Protein AF-A0A969FZ59-F1 (afdb_monomer_lite)

pLDDT: mean 88.93, std 8.87, range [46.53, 98.31]

Radius of gyration: 18.34 Å; chains: 1; bounding box: 42×51×40 Å

Foldseek 3Di:
DWDDWDADPVQQKIWTWDFDDDPFTKIWIWIWHDPPPDTATLAIDIDGPDVCRCVVVVVLAADQLQADDLADGRQDGFFQFQLRSVVVDDPQKDWDWDDPDDPFATKIFIDDPHGTAKIFGFDNVCVVRDRGTTGFKIKGQDQSHAHRRSAFHRHAQVRVCVPQNQKKWKAFQVGLRFIWIDGPHDSHNPDDFKDKIWGKVQPDSPRDQADWDPDPHRMTMDSHGDRSIGTRMMMIGGDD

Structure (mmCIF, N/CA/C/O backbone):
data_AF-A0A969FZ59-F1
#
_entry.id   AF-A0A969FZ59-F1
#
loop_
_atom_site.group_PDB
_atom_site.id
_atom_site.type_symbol
_atom_site.label_atom_id
_atom_site.label_alt_id
_atom_site.label_comp_id
_atom_site.label_asym_id
_atom_site.label_entity_id
_atom_site.label_seq_id
_atom_site.pdbx_PDB_ins_code
_atom_site.Cartn_x
_atom_site.Cartn_y
_atom_site.Cartn_z
_atom_site.occupancy
_atom_site.B_iso_or_equiv
_atom_site.auth_seq_id
_atom_site.auth_comp_id
_atom_site.auth_asym_id
_atom_site.auth_atom_id
_atom_site.pdbx_PDB_model_num
ATOM 1 N N . MET A 1 1 ? 4.761 -28.503 1.553 1.00 46.53 1 MET A N 1
ATOM 2 C CA . MET A 1 1 ? 6.119 -28.144 1.997 1.00 46.53 1 MET A CA 1
ATOM 3 C C . MET A 1 1 ? 6.194 -26.637 1.923 1.00 46.53 1 MET A C 1
ATOM 5 O O . MET A 1 1 ? 5.968 -26.120 0.839 1.00 46.53 1 MET A O 1
ATOM 9 N N . ALA A 1 2 ? 6.396 -25.959 3.052 1.00 56.00 2 ALA A N 1
ATOM 10 C CA . ALA A 1 2 ? 6.943 -24.608 3.020 1.00 56.00 2 ALA A CA 1
ATOM 11 C C . ALA A 1 2 ? 8.425 -24.753 2.648 1.00 56.00 2 ALA A C 1
ATOM 13 O O . ALA A 1 2 ? 9.084 -25.662 3.165 1.00 56.00 2 ALA A O 1
ATOM 14 N N . GLY A 1 3 ? 8.914 -23.957 1.701 1.00 62.62 3 GLY A N 1
ATOM 15 C CA . GLY A 1 3 ? 10.348 -23.884 1.438 1.00 62.62 3 GLY A CA 1
ATOM 16 C C . GLY A 1 3 ? 11.068 -23.348 2.675 1.00 62.62 3 GLY A C 1
ATOM 17 O O . GLY A 1 3 ? 10.479 -22.616 3.467 1.00 62.62 3 GLY A O 1
ATOM 18 N N . TYR A 1 4 ? 12.331 -23.723 2.873 1.00 76.06 4 TYR A N 1
ATOM 19 C CA . TYR A 1 4 ? 13.155 -22.983 3.826 1.00 76.06 4 TYR A CA 1
ATOM 20 C C . TYR A 1 4 ? 13.428 -21.592 3.247 1.00 76.06 4 TYR A C 1
ATOM 22 O O . TYR A 1 4 ? 13.729 -21.511 2.052 1.00 76.06 4 TYR A O 1
ATOM 30 N N . PRO A 1 5 ? 13.363 -20.522 4.057 1.00 86.00 5 PRO A N 1
ATOM 31 C CA . PRO A 1 5 ? 13.735 -19.200 3.588 1.00 86.00 5 PRO A CA 1
ATOM 32 C C . PRO A 1 5 ? 15.167 -19.196 3.043 1.00 86.00 5 PRO A C 1
ATOM 34 O O . PRO A 1 5 ? 16.071 -19.779 3.649 1.00 86.00 5 PRO A O 1
ATOM 37 N N . THR A 1 6 ? 15.383 -18.534 1.911 1.00 90.81 6 THR A N 1
ATOM 38 C CA . THR A 1 6 ? 16.705 -18.361 1.296 1.00 90.81 6 THR A CA 1
ATOM 39 C C . THR A 1 6 ? 17.142 -16.909 1.416 1.00 90.81 6 THR A C 1
ATOM 41 O O . THR A 1 6 ? 16.377 -16.022 1.051 1.00 90.81 6 THR A O 1
ATOM 44 N N . PHE A 1 7 ? 18.366 -16.665 1.888 1.00 90.88 7 PHE A N 1
ATOM 45 C CA . PHE A 1 7 ? 18.942 -15.325 2.013 1.00 90.88 7 PHE A CA 1
ATOM 46 C C . PHE A 1 7 ? 19.996 -15.077 0.932 1.00 90.88 7 PHE A C 1
ATOM 48 O O . PHE A 1 7 ? 20.939 -15.860 0.801 1.00 90.88 7 PHE A O 1
ATOM 55 N N . ASP A 1 8 ? 19.849 -13.982 0.192 1.00 89.25 8 ASP A N 1
ATOM 56 C CA . ASP A 1 8 ? 20.868 -13.445 -0.703 1.00 89.25 8 ASP A CA 1
ATOM 57 C C . ASP A 1 8 ? 21.633 -12.313 0.009 1.00 89.25 8 ASP A C 1
ATOM 59 O O . ASP A 1 8 ? 21.070 -11.239 0.231 1.00 89.25 8 ASP A O 1
ATOM 63 N N . PRO A 1 9 ? 22.917 -12.515 0.360 1.00 86.19 9 PRO A N 1
ATOM 64 C CA . PRO A 1 9 ? 23.706 -11.513 1.067 1.00 86.19 9 PRO A CA 1
ATOM 65 C C . PRO A 1 9 ? 24.131 -10.330 0.187 1.00 86.19 9 PRO A C 1
ATOM 67 O O . PRO A 1 9 ? 24.607 -9.336 0.726 1.00 86.19 9 PRO A O 1
ATOM 70 N N . VAL A 1 10 ? 24.019 -10.425 -1.144 1.00 84.38 10 VAL A N 1
ATOM 71 C CA . VAL A 1 10 ? 24.385 -9.329 -2.059 1.00 84.38 10 VAL A CA 1
ATOM 72 C C . VAL A 1 10 ? 23.295 -8.265 -2.074 1.00 84.38 10 VAL A C 1
ATOM 74 O O . VAL A 1 10 ? 23.591 -7.075 -2.076 1.00 84.38 10 VAL A O 1
ATOM 77 N N . THR A 1 11 ? 22.040 -8.704 -2.073 1.00 82.44 11 THR A N 1
ATOM 78 C CA . THR A 1 11 ? 20.852 -7.841 -2.111 1.00 82.44 11 THR A CA 1
ATOM 79 C C . THR A 1 11 ? 20.184 -7.695 -0.743 1.00 82.44 11 THR A C 1
ATOM 81 O O . THR A 1 11 ? 19.142 -7.057 -0.634 1.00 82.44 11 THR A O 1
ATOM 84 N N . SER A 1 12 ? 20.738 -8.332 0.295 1.00 87.19 12 SER A N 1
ATOM 85 C CA . SER A 1 12 ? 20.134 -8.469 1.628 1.00 87.19 12 SER A CA 1
ATOM 86 C C . SER A 1 12 ? 18.671 -8.933 1.589 1.00 87.19 12 SER A C 1
ATOM 88 O O . SER A 1 12 ? 17.857 -8.523 2.415 1.00 87.19 12 SER A O 1
ATOM 90 N N . THR A 1 13 ? 18.322 -9.793 0.629 1.00 87.88 13 THR A N 1
ATOM 91 C CA . THR A 1 13 ? 16.939 -10.223 0.393 1.00 87.88 13 THR A CA 1
ATOM 92 C C . THR A 1 13 ? 16.698 -11.636 0.914 1.00 87.88 13 THR A C 1
ATOM 94 O O . THR A 1 13 ? 17.450 -12.564 0.622 1.00 87.88 13 THR A O 1
ATOM 97 N N . ILE A 1 14 ? 15.614 -11.826 1.662 1.00 89.88 14 ILE A N 1
ATOM 98 C CA . ILE A 1 14 ? 15.105 -13.114 2.131 1.00 89.88 14 ILE A CA 1
ATOM 99 C C . ILE A 1 14 ? 13.892 -13.487 1.288 1.00 89.88 14 ILE A C 1
ATOM 101 O O . ILE A 1 14 ? 12.904 -12.762 1.263 1.00 89.88 14 ILE A O 1
ATOM 105 N N . SER A 1 15 ? 13.947 -14.637 0.626 1.00 90.75 15 SER A N 1
ATOM 106 C CA . SER A 1 15 ? 12.816 -15.204 -0.112 1.00 90.75 15 SER A CA 1
ATOM 107 C C . SER A 1 15 ? 12.218 -16.375 0.653 1.00 90.75 15 SER A C 1
ATOM 109 O O . SER A 1 15 ? 12.954 -17.191 1.207 1.00 90.75 15 SER A O 1
ATOM 111 N N . ASN A 1 16 ? 10.894 -16.480 0.675 1.00 89.62 16 ASN A N 1
ATOM 112 C CA . ASN A 1 16 ? 10.178 -17.588 1.296 1.00 89.62 16 ASN A CA 1
ATOM 113 C C . ASN A 1 16 ? 8.951 -17.960 0.465 1.00 89.62 16 ASN A C 1
ATOM 115 O O . ASN A 1 16 ? 8.242 -17.069 0.004 1.00 89.62 16 ASN A O 1
ATOM 119 N N . SER A 1 17 ? 8.671 -19.258 0.343 1.00 87.19 17 SER A N 1
ATOM 120 C CA . SER A 1 17 ? 7.476 -19.753 -0.344 1.00 87.19 17 SER A CA 1
ATOM 121 C C . SER A 1 17 ? 6.676 -20.683 0.559 1.00 87.19 17 SER A C 1
ATOM 123 O O . SER A 1 17 ? 7.175 -21.709 1.039 1.00 87.19 17 SER A O 1
ATOM 125 N N . TYR A 1 18 ? 5.410 -20.345 0.768 1.00 84.06 18 TYR A N 1
ATOM 126 C CA . TYR A 1 18 ? 4.470 -21.112 1.572 1.00 84.06 18 TYR A CA 1
ATOM 127 C C . TYR A 1 18 ? 3.402 -21.748 0.685 1.00 84.06 18 TYR A C 1
ATOM 129 O O . TYR A 1 18 ? 2.868 -21.106 -0.207 1.00 84.06 18 TYR A O 1
ATOM 137 N N . LYS A 1 19 ? 3.066 -23.021 0.926 1.00 83.62 19 LYS A N 1
ATOM 138 C CA . LYS A 1 19 ? 1.977 -23.701 0.210 1.00 83.62 19 LYS A CA 1
ATOM 139 C C . LYS A 1 19 ? 0.690 -23.615 1.026 1.00 83.62 19 LYS A C 1
ATOM 141 O O . LYS A 1 19 ? 0.663 -24.124 2.147 1.00 83.62 19 LYS A O 1
ATOM 146 N N . PHE A 1 20 ? -0.389 -23.113 0.431 1.00 79.88 20 PHE A N 1
ATOM 147 C CA . PHE A 1 20 ? -1.716 -23.179 1.043 1.00 79.88 20 PHE A CA 1
ATOM 148 C C . PHE A 1 20 ? -2.209 -24.631 1.176 1.00 79.88 20 PHE A C 1
ATOM 150 O O . PHE A 1 20 ? -1.912 -25.506 0.354 1.00 79.88 20 PHE A O 1
ATOM 157 N N . ILE A 1 21 ? -2.954 -24.905 2.248 1.00 69.12 21 ILE A N 1
ATOM 158 C CA . ILE A 1 21 ? -3.503 -26.234 2.537 1.00 69.12 21 ILE A CA 1
ATOM 159 C C . ILE A 1 21 ? -4.791 -26.423 1.721 1.00 69.12 21 ILE A C 1
ATOM 161 O O . ILE A 1 21 ? -5.741 -25.670 1.898 1.00 69.12 21 ILE A O 1
ATOM 165 N N . GLY A 1 22 ? -4.840 -27.436 0.849 1.00 65.31 22 GLY A N 1
ATOM 166 C CA . GLY A 1 22 ? -6.018 -27.755 0.035 1.00 65.31 22 GLY A CA 1
ATOM 167 C C . GLY A 1 22 ? -5.732 -28.731 -1.114 1.00 65.31 22 GLY A C 1
ATOM 168 O O . GLY A 1 22 ? -4.607 -29.218 -1.254 1.00 65.31 22 GLY A O 1
ATOM 169 N N . ALA A 1 23 ? -6.768 -29.045 -1.907 1.00 59.75 23 ALA A N 1
ATOM 170 C CA . ALA A 1 23 ? -6.672 -29.930 -3.078 1.00 59.75 23 ALA A CA 1
ATOM 171 C C . ALA A 1 23 ? -5.894 -29.285 -4.240 1.00 59.75 23 ALA A C 1
ATOM 173 O O . ALA A 1 23 ? -5.200 -29.985 -4.976 1.00 59.75 23 ALA A O 1
ATOM 174 N N . GLY A 1 24 ? -5.956 -27.954 -4.348 1.00 59.78 24 GLY A N 1
ATOM 175 C CA . GLY A 1 24 ? -5.105 -27.171 -5.234 1.00 59.78 24 GLY A CA 1
ATOM 176 C C . GLY A 1 24 ? -3.673 -27.043 -4.707 1.00 59.78 24 GLY A C 1
ATOM 177 O O . GLY A 1 24 ? -3.380 -27.187 -3.515 1.00 59.78 24 GLY A O 1
ATOM 178 N N . THR A 1 25 ? -2.743 -26.746 -5.605 1.00 80.00 25 THR A N 1
ATOM 179 C CA . THR A 1 25 ? -1.406 -26.269 -5.243 1.00 80.00 25 THR A CA 1
ATOM 180 C C . THR A 1 25 ? -1.365 -24.778 -5.521 1.00 80.00 25 THR A C 1
ATOM 182 O O . THR A 1 25 ? -1.139 -24.387 -6.656 1.00 80.00 25 THR A O 1
ATOM 185 N N . CYS A 1 26 ? -1.611 -23.960 -4.504 1.00 84.56 26 CYS A N 1
ATOM 186 C CA . CYS A 1 26 ? -1.284 -22.541 -4.543 1.00 84.56 26 CYS A CA 1
ATOM 187 C C . CYS A 1 26 ? -0.107 -22.284 -3.610 1.00 84.56 26 CYS A C 1
ATOM 189 O O . CYS A 1 26 ? -0.055 -22.851 -2.508 1.00 84.56 26 CYS A O 1
ATOM 191 N N . PHE A 1 27 ? 0.815 -21.442 -4.052 1.00 87.19 27 PHE A N 1
ATOM 192 C CA . PHE A 1 27 ? 1.938 -20.982 -3.259 1.00 87.19 27 PHE A CA 1
ATOM 193 C C . PHE A 1 27 ? 1.868 -19.467 -3.101 1.00 87.19 27 PHE A C 1
ATOM 195 O O . PHE A 1 27 ? 1.519 -18.763 -4.040 1.00 87.19 27 PHE A O 1
ATOM 202 N N . GLU A 1 28 ? 2.206 -18.971 -1.920 1.00 87.56 28 GLU A N 1
ATOM 203 C CA . GLU A 1 28 ? 2.573 -17.574 -1.730 1.00 87.56 28 GLU A CA 1
ATOM 204 C C . GLU A 1 28 ? 4.095 -17.493 -1.687 1.00 87.56 28 GLU A C 1
ATOM 206 O O . GLU A 1 28 ? 4.718 -18.093 -0.808 1.00 87.56 28 GLU A O 1
ATOM 211 N N . SER A 1 29 ? 4.683 -16.763 -2.629 1.00 88.62 29 SER A N 1
ATOM 212 C CA . SER A 1 29 ? 6.108 -16.441 -2.652 1.00 88.62 29 SER A CA 1
ATOM 213 C C . SER A 1 29 ? 6.287 -14.998 -2.210 1.00 88.62 29 SER A C 1
ATOM 215 O O . SER A 1 29 ? 5.736 -14.084 -2.821 1.00 88.62 29 SER A O 1
ATOM 217 N N . THR A 1 30 ? 7.081 -14.797 -1.163 1.00 90.00 30 THR A N 1
ATOM 218 C CA . THR A 1 30 ? 7.397 -13.483 -0.598 1.00 90.00 30 THR A CA 1
ATOM 219 C C . THR A 1 30 ? 8.889 -13.204 -0.679 1.00 90.00 30 THR A C 1
ATOM 221 O O . THR A 1 30 ? 9.711 -14.109 -0.513 1.00 90.00 30 THR A O 1
ATOM 224 N N . GLN A 1 31 ? 9.240 -11.941 -0.886 1.00 90.12 31 GLN A N 1
ATOM 225 C CA . GLN A 1 31 ? 10.595 -11.422 -0.752 1.00 90.12 31 GLN A CA 1
ATOM 226 C C . GLN A 1 31 ? 10.593 -10.309 0.284 1.00 90.12 31 GLN A C 1
ATOM 228 O O . GLN A 1 31 ? 9.705 -9.460 0.275 1.00 90.12 31 GLN A O 1
ATOM 233 N N . HIS A 1 32 ? 11.589 -10.308 1.160 1.00 89.06 32 HIS A N 1
ATOM 234 C CA . HIS A 1 32 ? 11.776 -9.300 2.191 1.00 89.06 32 HIS A CA 1
ATOM 235 C C . HIS A 1 32 ? 13.199 -8.765 2.145 1.00 89.06 32 HIS A C 1
ATOM 237 O O . HIS A 1 32 ? 14.144 -9.544 2.071 1.00 89.06 32 HIS A O 1
ATOM 243 N N . TYR A 1 33 ? 13.357 -7.453 2.233 1.00 85.81 33 TYR A N 1
ATOM 244 C CA . TYR A 1 33 ? 14.642 -6.806 2.424 1.00 85.81 33 TYR A CA 1
ATOM 245 C C . TYR A 1 33 ? 14.958 -6.762 3.918 1.00 85.81 33 TYR A C 1
ATOM 247 O O . TYR A 1 33 ? 14.089 -6.453 4.735 1.00 85.81 33 TYR A O 1
ATOM 255 N N . TRP A 1 34 ? 16.192 -7.099 4.278 1.00 83.69 34 TRP A N 1
ATOM 256 C CA . TRP A 1 34 ? 16.695 -7.025 5.643 1.00 83.69 34 TRP A CA 1
ATOM 257 C C . TRP A 1 34 ? 17.669 -5.856 5.777 1.00 83.69 34 TRP A C 1
ATOM 259 O O . TRP A 1 34 ? 18.767 -5.888 5.220 1.00 83.69 34 TRP A O 1
ATOM 269 N N . ASP A 1 35 ? 17.291 -4.848 6.562 1.00 78.94 35 ASP A N 1
ATOM 270 C CA . ASP A 1 35 ? 18.110 -3.647 6.782 1.00 78.94 35 ASP A CA 1
ATOM 271 C C . ASP A 1 35 ? 19.098 -3.772 7.963 1.00 78.94 35 ASP A C 1
ATOM 273 O O . ASP A 1 35 ? 19.870 -2.853 8.239 1.00 78.94 35 ASP A O 1
ATOM 277 N N . GLY A 1 36 ? 19.093 -4.915 8.659 1.00 81.94 36 GLY A N 1
ATOM 278 C CA . GLY A 1 36 ? 19.861 -5.141 9.888 1.00 81.94 36 GLY A CA 1
ATOM 279 C C . GLY A 1 36 ? 19.032 -5.096 11.174 1.00 81.94 36 GLY A C 1
ATOM 280 O O . GLY A 1 36 ? 19.511 -5.574 12.204 1.00 81.94 36 GLY A O 1
ATOM 281 N N . TYR A 1 37 ? 17.804 -4.580 11.115 1.00 80.81 37 TYR A N 1
ATOM 282 C CA . TYR A 1 37 ? 16.894 -4.418 12.252 1.00 80.81 37 TYR A CA 1
ATOM 283 C C . TYR A 1 37 ? 15.494 -4.970 11.969 1.00 80.81 37 TYR A C 1
ATOM 285 O O . TYR A 1 37 ? 14.914 -5.623 12.839 1.00 80.81 37 TYR A O 1
ATOM 293 N N . PHE A 1 38 ? 14.969 -4.752 10.762 1.00 79.44 38 PHE A N 1
ATOM 294 C CA . PHE A 1 38 ? 13.611 -5.105 10.367 1.00 79.44 38 PHE A CA 1
ATOM 295 C C . PHE A 1 38 ? 13.565 -5.793 8.998 1.00 79.44 38 PHE A C 1
ATOM 297 O O . PHE A 1 38 ? 14.413 -5.586 8.129 1.00 79.44 38 PHE A O 1
ATOM 304 N N . LEU A 1 39 ? 12.538 -6.629 8.815 1.00 83.25 39 LEU A N 1
ATOM 305 C CA . LEU A 1 39 ? 12.178 -7.188 7.515 1.00 83.25 39 LEU A CA 1
ATOM 306 C C . LEU A 1 39 ? 11.143 -6.286 6.856 1.00 83.25 39 LEU A C 1
ATOM 308 O O . LEU A 1 39 ? 10.060 -6.088 7.402 1.00 83.25 39 LEU A O 1
ATOM 312 N N . GLN A 1 40 ? 11.458 -5.790 5.667 1.00 83.31 40 GLN A N 1
ATOM 313 C CA . GLN A 1 40 ? 10.543 -5.002 4.851 1.00 83.31 40 GLN A CA 1
ATOM 314 C C . GLN A 1 40 ? 10.057 -5.850 3.683 1.00 83.31 40 GLN A C 1
ATOM 316 O O . GLN A 1 40 ? 10.871 -6.397 2.944 1.00 83.31 40 GLN A O 1
ATOM 321 N N . LEU A 1 41 ? 8.742 -5.980 3.507 1.00 86.75 41 LEU A N 1
ATOM 322 C CA . LEU A 1 41 ? 8.189 -6.712 2.371 1.00 86.75 41 LEU A CA 1
ATOM 323 C C . LEU A 1 41 ? 8.573 -6.010 1.062 1.00 86.75 41 LEU A C 1
ATOM 325 O O . LEU A 1 41 ? 8.221 -4.857 0.832 1.00 86.75 41 LEU A O 1
ATOM 329 N N . VAL A 1 42 ? 9.268 -6.736 0.191 1.00 85.56 42 VAL A N 1
ATOM 330 C CA . VAL A 1 42 ? 9.611 -6.303 -1.167 1.00 85.56 42 VAL A CA 1
ATOM 331 C C . VAL A 1 42 ? 8.498 -6.694 -2.117 1.00 85.56 42 VAL A C 1
ATOM 333 O O . VAL A 1 42 ? 8.034 -5.866 -2.890 1.00 85.56 42 VAL A O 1
ATOM 336 N N . SER A 1 43 ? 8.078 -7.956 -2.068 1.00 86.38 43 SER A N 1
ATOM 337 C CA . SER A 1 43 ? 7.020 -8.477 -2.924 1.00 86.38 43 SER A CA 1
ATOM 338 C C . SER A 1 43 ? 6.320 -9.668 -2.281 1.00 86.38 43 SER A C 1
ATOM 340 O O . SER A 1 43 ? 6.914 -10.400 -1.489 1.00 86.38 43 SER A O 1
ATOM 342 N N . SER A 1 44 ? 5.052 -9.862 -2.631 1.00 87.44 44 SER A N 1
ATOM 343 C CA . SER A 1 44 ? 4.276 -11.076 -2.388 1.00 87.44 44 SER A CA 1
ATOM 344 C C . SER A 1 44 ? 3.499 -11.407 -3.660 1.00 87.44 44 SER A C 1
ATOM 346 O O . SER A 1 44 ? 2.856 -10.535 -4.247 1.00 87.44 44 SER A O 1
ATOM 348 N N . SER A 1 45 ? 3.582 -12.662 -4.091 1.00 86.56 45 SER A N 1
ATOM 349 C CA . SER A 1 45 ? 2.923 -13.167 -5.294 1.00 86.56 45 SER A CA 1
ATOM 350 C C . SER A 1 45 ? 2.255 -14.510 -5.021 1.00 86.56 45 SER A C 1
ATOM 352 O O . SER A 1 45 ? 2.777 -15.347 -4.280 1.00 86.56 45 SER A O 1
ATOM 354 N N . LEU A 1 46 ? 1.082 -14.704 -5.627 1.00 86.69 46 LEU A N 1
ATOM 355 C CA . LEU A 1 46 ? 0.348 -15.966 -5.592 1.00 86.69 46 LEU A CA 1
ATOM 356 C C . LEU A 1 46 ? 0.634 -16.764 -6.863 1.00 86.69 46 LEU A C 1
ATOM 358 O O . LEU A 1 46 ? 0.234 -16.377 -7.968 1.00 86.69 46 LEU A O 1
ATOM 362 N N . GLU A 1 47 ? 1.290 -17.902 -6.684 1.00 88.06 47 GLU A N 1
ATOM 363 C CA . GLU A 1 47 ? 1.716 -18.799 -7.746 1.00 88.06 47 GLU A CA 1
ATOM 364 C C . GLU A 1 47 ? 0.831 -20.046 -7.813 1.00 88.06 47 GLU A C 1
ATOM 366 O O . GLU A 1 47 ? 0.701 -20.831 -6.866 1.00 88.06 47 GLU A O 1
ATOM 371 N N . ASP A 1 48 ? 0.254 -20.252 -8.992 1.00 86.19 48 ASP A N 1
ATOM 372 C CA . ASP A 1 48 ? -0.499 -21.443 -9.351 1.00 86.19 48 ASP A CA 1
ATOM 373 C C . ASP A 1 48 ? 0.469 -22.619 -9.558 1.00 86.19 48 ASP A C 1
ATOM 375 O O . ASP A 1 48 ? 1.109 -22.761 -10.596 1.00 86.19 48 ASP A O 1
ATOM 379 N N . GLY A 1 49 ? 0.579 -23.500 -8.565 1.00 83.75 49 GLY A N 1
ATOM 380 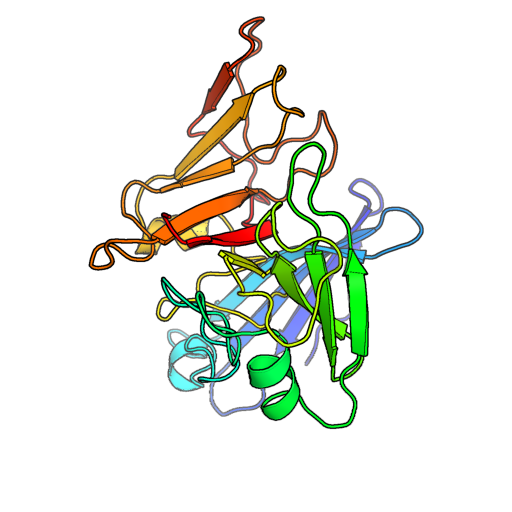C CA . GLY A 1 49 ? 1.310 -24.766 -8.688 1.00 83.75 49 GLY A CA 1
ATOM 381 C C . GLY A 1 49 ? 0.653 -25.768 -9.645 1.00 83.75 49 GLY A C 1
ATOM 382 O O . GLY A 1 49 ? 1.308 -26.689 -10.128 1.00 83.75 49 GLY A O 1
ATOM 383 N N . ILE A 1 50 ? -0.644 -25.581 -9.892 1.00 83.69 50 ILE A N 1
ATOM 384 C CA . ILE A 1 50 ? -1.412 -26.121 -11.014 1.00 83.69 50 ILE A CA 1
ATOM 385 C C . ILE A 1 50 ? -2.256 -24.972 -11.551 1.00 83.69 50 ILE A C 1
ATOM 387 O O . ILE A 1 50 ? -2.657 -24.109 -10.770 1.00 83.69 50 ILE A O 1
ATOM 391 N N . GLU A 1 51 ? -2.537 -24.968 -12.851 1.00 86.81 51 GLU A N 1
ATOM 392 C CA . GLU A 1 51 ? -3.371 -23.944 -13.485 1.00 86.81 51 GLU A CA 1
ATOM 393 C C . GLU A 1 51 ? -4.691 -23.755 -12.716 1.00 86.81 51 GLU A C 1
ATOM 395 O O . GLU A 1 51 ? -5.426 -24.715 -12.495 1.00 86.81 51 GLU A O 1
ATOM 400 N N . GLY A 1 52 ? -4.959 -22.526 -12.262 1.00 82.44 52 GLY A N 1
ATOM 401 C CA . GLY A 1 52 ? -6.165 -22.176 -11.504 1.00 82.44 52 GLY A CA 1
ATOM 402 C C . GLY A 1 52 ? -6.155 -22.537 -10.013 1.00 82.44 52 GLY A C 1
ATOM 403 O O . GLY A 1 52 ? -7.108 -22.197 -9.312 1.00 82.44 52 GLY A O 1
ATOM 404 N N . GLY A 1 53 ? -5.099 -23.163 -9.487 1.00 85.19 53 GLY A N 1
ATOM 405 C CA . GLY A 1 53 ? -5.057 -23.664 -8.109 1.00 85.19 53 GLY A CA 1
ATOM 406 C C . GLY A 1 53 ? -5.300 -22.604 -7.025 1.00 85.19 53 GLY A C 1
ATOM 407 O O . GLY A 1 53 ? -5.977 -22.880 -6.038 1.00 85.19 53 GLY A O 1
ATOM 408 N N . CYS A 1 54 ? -4.795 -21.382 -7.189 1.00 83.75 54 CYS A N 1
ATOM 409 C CA . CYS A 1 54 ? -5.039 -20.264 -6.277 1.00 83.75 54 CYS A CA 1
ATOM 410 C C . CYS A 1 54 ? -6.469 -19.720 -6.383 1.00 83.75 54 CYS A C 1
ATOM 412 O O . CYS A 1 54 ? -7.044 -19.299 -5.381 1.00 83.75 54 CYS A O 1
ATOM 414 N N . ALA A 1 55 ? -7.063 -19.737 -7.579 1.00 82.56 55 ALA A N 1
ATOM 415 C CA . ALA A 1 55 ? -8.449 -19.315 -7.768 1.00 82.56 55 ALA A CA 1
ATOM 416 C C . ALA A 1 55 ? -9.427 -20.328 -7.149 1.00 82.56 55 ALA A C 1
ATOM 418 O O . ALA A 1 55 ? -10.344 -19.936 -6.436 1.00 82.56 55 ALA A O 1
ATOM 419 N N . GLU A 1 56 ? -9.192 -21.628 -7.346 1.00 83.12 56 GLU A N 1
ATOM 420 C CA . GLU A 1 56 ? -10.007 -22.706 -6.765 1.00 83.12 56 GLU A CA 1
ATOM 421 C C . GLU A 1 56 ? -9.978 -22.721 -5.233 1.00 83.12 56 GLU A C 1
ATOM 423 O O . GLU A 1 56 ? -10.977 -23.047 -4.594 1.00 83.12 56 GLU A O 1
ATOM 428 N N . LEU A 1 57 ? -8.842 -22.349 -4.634 1.00 79.94 57 LEU A N 1
ATOM 429 C CA . LEU A 1 57 ? -8.709 -22.209 -3.182 1.00 79.94 57 LEU A CA 1
ATOM 430 C C . LEU A 1 57 ? -9.297 -20.897 -2.643 1.00 79.94 57 LEU A C 1
ATOM 432 O O . LEU A 1 57 ? -9.289 -20.691 -1.432 1.00 79.94 57 LEU A O 1
ATOM 436 N N . GLY A 1 58 ? -9.781 -20.007 -3.514 1.00 77.00 58 GLY A N 1
ATOM 437 C CA . GLY A 1 58 ? -10.344 -18.713 -3.132 1.00 77.00 58 GLY A CA 1
ATOM 438 C C . GLY A 1 58 ? -9.322 -17.712 -2.589 1.00 77.00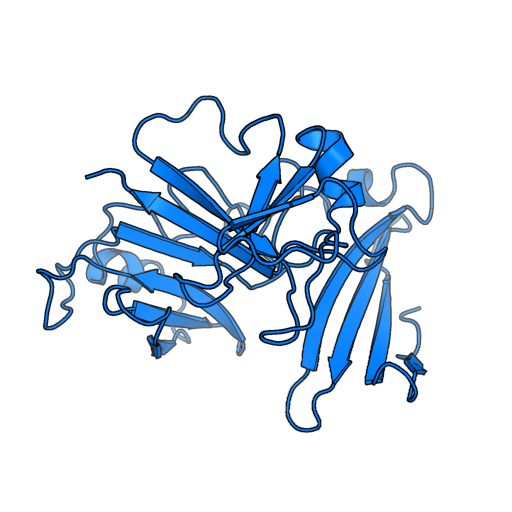 58 GLY A C 1
ATOM 439 O O . GLY A 1 58 ? -9.711 -16.625 -2.188 1.00 77.00 58 GLY A O 1
ATOM 440 N N . VAL A 1 59 ? -8.020 -18.024 -2.602 1.00 75.50 59 VAL A N 1
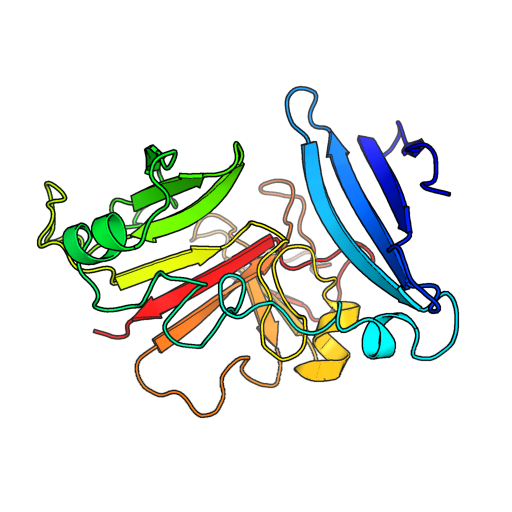ATOM 441 C CA . VAL A 1 59 ? -6.985 -17.182 -1.968 1.00 75.50 59 VAL A CA 1
ATOM 442 C C . VAL A 1 59 ? -6.669 -15.903 -2.748 1.00 75.50 59 VAL A C 1
ATOM 444 O O . VAL A 1 59 ? -5.998 -15.018 -2.230 1.00 75.50 59 VAL A O 1
ATOM 447 N N . ARG A 1 60 ? -7.146 -15.788 -3.995 1.00 75.69 60 ARG A N 1
ATOM 448 C CA . ARG A 1 60 ? -7.060 -14.545 -4.783 1.00 75.69 60 ARG A CA 1
ATOM 449 C C . ARG A 1 60 ? -8.153 -13.533 -4.418 1.00 75.69 60 ARG A C 1
ATOM 451 O O . ARG A 1 60 ? -8.028 -12.369 -4.783 1.00 75.69 60 ARG A O 1
ATOM 458 N N . SER A 1 61 ? -9.204 -13.962 -3.722 1.00 79.12 61 SER A N 1
ATOM 459 C CA . SER A 1 61 ? -10.280 -13.087 -3.265 1.00 79.12 61 SER A CA 1
ATOM 460 C C . SER A 1 61 ? -10.075 -12.782 -1.781 1.00 79.12 61 SER A C 1
ATOM 462 O O . SER A 1 61 ? -10.055 -13.717 -0.981 1.00 79.12 61 SER A O 1
ATOM 464 N N . PRO A 1 62 ? -9.911 -11.508 -1.388 1.00 83.81 62 PRO A N 1
ATOM 465 C CA . PRO A 1 62 ? -9.784 -11.169 0.023 1.00 83.81 62 PRO A CA 1
ATOM 466 C C . PRO A 1 62 ? -11.068 -11.513 0.779 1.00 83.81 62 PRO A C 1
ATOM 468 O O . PRO A 1 62 ? -12.174 -11.410 0.238 1.00 83.81 62 PRO A O 1
ATOM 471 N N . ALA A 1 63 ? -10.918 -11.876 2.051 1.00 86.81 63 ALA A N 1
ATOM 472 C CA . ALA A 1 63 ? -12.038 -11.876 2.979 1.00 86.81 63 ALA A CA 1
ATOM 473 C C . ALA A 1 63 ? -12.592 -10.445 3.138 1.00 86.81 63 ALA A C 1
ATOM 475 O O . ALA A 1 63 ? -11.896 -9.464 2.874 1.00 86.81 63 ALA A O 1
ATOM 476 N N . GLU A 1 64 ? -13.854 -10.310 3.550 1.00 87.12 64 GLU A N 1
ATOM 477 C CA . GLU A 1 64 ? -14.517 -8.999 3.657 1.00 87.12 64 GLU A CA 1
ATOM 478 C C . GLU A 1 64 ? -13.781 -8.047 4.617 1.00 87.12 64 GLU A C 1
ATOM 480 O O . GLU A 1 64 ? -13.635 -6.860 4.334 1.00 87.12 64 GLU A O 1
ATOM 485 N N . ASP A 1 65 ? -13.236 -8.582 5.707 1.00 90.94 65 ASP A N 1
ATOM 486 C CA . ASP A 1 65 ? -12.427 -7.864 6.697 1.00 90.94 65 ASP A CA 1
ATOM 487 C C . ASP A 1 65 ? -11.004 -7.527 6.217 1.00 90.94 65 ASP A C 1
ATOM 489 O O . ASP A 1 65 ? -10.289 -6.790 6.891 1.00 90.94 65 ASP A O 1
ATOM 493 N N . GLN A 1 66 ? -10.616 -8.005 5.033 1.00 93.69 66 GLN A N 1
ATOM 494 C CA . GLN A 1 66 ? -9.337 -7.749 4.364 1.00 93.69 66 GLN A CA 1
ATOM 495 C C . GLN A 1 66 ? -9.515 -7.047 3.007 1.00 93.69 66 GLN A C 1
ATOM 497 O O . GLN A 1 66 ? -8.556 -6.850 2.255 1.00 93.69 66 GLN A O 1
ATOM 502 N N . LEU A 1 67 ? -10.742 -6.654 2.667 1.00 96.00 67 LEU A N 1
ATOM 503 C CA . LEU A 1 67 ? -11.047 -6.028 1.391 1.00 96.00 67 LEU A CA 1
ATOM 504 C C . LEU A 1 67 ? -10.687 -4.536 1.408 1.00 96.00 67 LEU A C 1
ATOM 506 O O . LEU A 1 67 ? -11.088 -3.780 2.293 1.00 96.00 67 LEU A O 1
ATOM 510 N N . ILE A 1 68 ? -9.971 -4.107 0.373 1.00 96.75 68 ILE A N 1
ATOM 511 C CA . ILE A 1 68 ? -9.713 -2.709 0.032 1.00 96.75 68 ILE A CA 1
ATOM 512 C C . ILE A 1 68 ? -10.771 -2.271 -0.980 1.00 96.75 68 ILE A C 1
ATOM 514 O O . ILE A 1 68 ? -10.936 -2.870 -2.046 1.00 96.75 68 ILE A O 1
ATOM 518 N N . THR A 1 69 ? -11.468 -1.190 -0.656 1.00 95.56 69 THR A N 1
ATOM 519 C CA . THR A 1 69 ? -12.476 -0.549 -1.504 1.00 95.56 69 THR A CA 1
ATOM 520 C C . THR A 1 69 ? -12.129 0.920 -1.710 1.00 95.56 69 THR A C 1
ATOM 522 O O . THR A 1 69 ? -11.201 1.447 -1.105 1.00 95.56 69 THR A O 1
ATOM 525 N N . ALA A 1 70 ? -12.911 1.619 -2.526 1.00 94.25 70 ALA A N 1
ATOM 526 C CA . ALA A 1 70 ? -12.705 3.039 -2.782 1.00 94.25 70 ALA A CA 1
ATOM 527 C C . ALA A 1 70 ? -12.876 3.944 -1.555 1.00 94.25 70 ALA A C 1
ATOM 529 O O . ALA A 1 70 ? -12.479 5.105 -1.599 1.00 94.25 70 ALA A O 1
ATOM 530 N N . THR A 1 71 ? -13.505 3.449 -0.489 1.00 95.12 71 THR A N 1
ATOM 531 C CA . THR A 1 71 ? -13.855 4.245 0.694 1.00 95.12 71 THR A CA 1
ATOM 532 C C . THR A 1 71 ? -13.555 3.519 2.001 1.00 95.12 71 THR A C 1
ATOM 534 O O . THR A 1 71 ? -14.058 3.927 3.045 1.00 95.12 71 THR A O 1
ATOM 537 N N . GLY A 1 72 ? -12.802 2.419 1.972 1.00 95.50 72 GLY A N 1
ATOM 538 C CA . GLY A 1 72 ? -12.580 1.617 3.170 1.00 95.50 72 GLY A CA 1
ATOM 539 C C . GLY A 1 72 ? -11.572 0.493 3.002 1.00 95.50 72 GLY A C 1
ATOM 540 O O . GLY A 1 72 ? -11.323 0.029 1.888 1.00 95.50 72 GLY A O 1
ATOM 541 N N . VAL A 1 73 ? -11.034 0.056 4.136 1.00 97.06 73 VAL A N 1
ATOM 542 C CA . VAL A 1 73 ? -10.092 -1.057 4.284 1.00 97.06 73 VAL A CA 1
ATOM 543 C C . VAL A 1 73 ? -10.575 -1.906 5.452 1.00 97.06 73 VAL A C 1
ATOM 545 O O . VAL A 1 73 ? -10.599 -1.438 6.593 1.00 97.06 73 VAL A O 1
ATOM 548 N N . GLY A 1 74 ? -11.002 -3.135 5.163 1.00 95.50 74 GLY A N 1
ATOM 549 C CA . GLY A 1 74 ? -11.627 -4.004 6.156 1.00 95.50 74 GLY A CA 1
ATOM 550 C C . GLY A 1 74 ? -12.783 -3.298 6.870 1.00 95.50 74 GLY A C 1
ATOM 551 O O . GLY A 1 74 ? -13.760 -2.877 6.250 1.00 95.50 74 GLY A O 1
ATOM 552 N N . MET A 1 75 ? -12.658 -3.134 8.188 1.00 95.75 75 MET A N 1
ATOM 553 C CA . MET A 1 75 ? -13.669 -2.463 9.014 1.00 95.75 75 MET A CA 1
ATOM 554 C C . MET A 1 75 ? -13.613 -0.927 8.982 1.00 95.75 75 MET A C 1
ATOM 556 O O . MET A 1 75 ? -14.611 -0.281 9.305 1.00 95.75 75 MET A O 1
ATOM 560 N N . ALA A 1 76 ? -12.482 -0.332 8.592 1.00 97.44 76 ALA A N 1
ATOM 561 C CA . ALA A 1 76 ? -12.318 1.118 8.558 1.00 97.44 76 ALA A CA 1
ATOM 562 C C . ALA A 1 76 ? -12.936 1.715 7.291 1.00 97.44 76 ALA A C 1
ATOM 564 O O . ALA A 1 76 ? -12.773 1.184 6.189 1.00 97.44 76 ALA A O 1
ATOM 565 N N . LYS A 1 77 ? -13.637 2.844 7.437 1.00 96.56 77 LYS A N 1
ATOM 566 C CA . LYS A 1 77 ? -14.293 3.550 6.329 1.00 96.56 77 LYS A CA 1
ATOM 567 C C . LYS A 1 77 ? -14.063 5.049 6.433 1.00 96.56 77 LYS A C 1
ATOM 569 O O . LYS A 1 77 ? -14.080 5.603 7.528 1.00 96.56 77 LYS A O 1
ATOM 574 N N . LEU A 1 78 ? -13.910 5.700 5.285 1.00 95.50 78 LEU A N 1
ATOM 575 C CA . LEU A 1 78 ? -13.896 7.156 5.209 1.00 95.50 78 LEU A CA 1
ATOM 576 C C . LEU A 1 78 ? -15.193 7.734 5.796 1.00 95.50 78 LEU A C 1
ATOM 578 O O . LEU A 1 78 ? -16.282 7.203 5.568 1.00 95.50 78 LEU A O 1
ATOM 582 N N . GLY A 1 79 ? -15.067 8.825 6.548 1.00 94.31 79 GLY A N 1
ATOM 583 C CA . GLY A 1 79 ? -16.168 9.535 7.200 1.00 94.31 79 GLY A CA 1
ATOM 584 C C . GLY A 1 79 ? -16.654 8.929 8.522 1.00 94.31 79 GLY A C 1
ATOM 585 O O . GLY A 1 79 ? -17.380 9.614 9.244 1.00 94.31 79 GLY A O 1
ATOM 586 N N . MET A 1 80 ? -16.248 7.697 8.854 1.00 96.00 80 MET A N 1
ATOM 587 C CA . MET A 1 80 ? -16.466 7.087 10.172 1.00 96.00 80 MET A CA 1
ATOM 588 C C . MET A 1 80 ? -15.662 7.841 11.237 1.00 96.00 80 MET A C 1
ATOM 590 O O . MET A 1 80 ? -14.572 8.342 10.950 1.00 96.00 80 MET A O 1
ATOM 594 N N . THR A 1 81 ? -16.166 7.918 12.468 1.00 96.81 81 THR A N 1
ATOM 595 C CA . THR A 1 81 ? -15.393 8.492 13.576 1.00 96.81 81 THR A CA 1
ATOM 596 C C . THR A 1 81 ? -14.429 7.482 14.199 1.00 96.81 81 THR A C 1
ATOM 598 O O . THR A 1 81 ? -14.628 6.267 14.124 1.00 96.81 81 THR A O 1
ATOM 601 N N . LEU A 1 82 ? -13.404 7.964 14.905 1.00 97.12 82 LEU A N 1
ATOM 602 C CA . LEU A 1 82 ? -12.526 7.084 15.687 1.00 97.12 82 LEU A CA 1
ATOM 603 C C . LEU A 1 82 ? -13.307 6.248 16.721 1.00 97.12 82 LEU A C 1
ATOM 605 O O . LEU A 1 82 ? -12.981 5.084 16.951 1.00 97.12 82 LEU A O 1
ATOM 609 N N . GLY A 1 83 ? -14.343 6.822 17.340 1.00 97.75 83 GLY A N 1
ATOM 610 C CA . GLY A 1 83 ? -15.187 6.118 18.306 1.00 97.75 83 GLY A CA 1
ATOM 611 C C . GLY A 1 83 ? -15.986 4.974 17.681 1.00 97.75 83 GLY A C 1
ATOM 612 O O . GLY A 1 83 ? -16.124 3.920 18.298 1.00 97.75 83 GLY A O 1
ATOM 613 N N . GLU A 1 84 ? -16.482 5.159 16.457 1.00 98.31 84 GLU A N 1
ATOM 614 C CA . GLU A 1 84 ? -17.157 4.106 15.692 1.00 98.31 84 GLU A CA 1
ATOM 615 C C . GLU A 1 84 ? -16.179 2.995 15.294 1.00 98.31 84 GLU A C 1
ATOM 617 O O . GLU A 1 84 ? -16.487 1.821 15.493 1.00 98.31 84 GLU A O 1
ATOM 622 N N . LEU A 1 85 ? -14.973 3.343 14.827 1.00 98.00 85 LEU A N 1
ATOM 623 C CA . LEU A 1 85 ? -13.937 2.356 14.507 1.00 98.00 85 LEU A CA 1
ATOM 624 C C . LEU A 1 85 ? -13.587 1.503 15.733 1.00 98.00 85 LEU A C 1
ATOM 626 O O . LEU A 1 85 ? -13.577 0.278 15.646 1.00 98.00 85 LEU A O 1
ATOM 630 N N . LYS A 1 86 ? -13.382 2.129 16.899 1.00 97.81 86 LYS A N 1
ATOM 631 C CA . LYS A 1 86 ? -13.081 1.431 18.162 1.00 97.81 86 LYS A CA 1
ATOM 632 C C . LYS A 1 86 ? -14.119 0.381 18.552 1.00 97.81 86 LYS A C 1
ATOM 634 O O . LYS A 1 86 ? -13.756 -0.608 19.174 1.00 97.81 86 LYS A O 1
ATOM 639 N N . GLN A 1 87 ? -15.390 0.578 18.203 1.00 97.75 87 GLN A N 1
ATOM 640 C CA . GLN A 1 87 ? -16.451 -0.394 18.496 1.00 97.75 87 GLN A CA 1
ATOM 641 C C . GLN A 1 87 ? -16.386 -1.640 17.605 1.00 97.75 87 GLN A C 1
ATOM 643 O O . GLN A 1 87 ? -16.945 -2.672 17.971 1.00 97.75 87 GLN A O 1
ATOM 648 N N . LEU A 1 88 ? -15.743 -1.539 16.439 1.00 96.75 88 LEU A N 1
ATOM 649 C CA . LEU A 1 88 ? -15.587 -2.634 15.482 1.00 96.75 88 LEU A CA 1
ATOM 650 C C . LEU A 1 88 ? -14.280 -3.406 15.677 1.00 96.75 88 LEU A C 1
ATOM 652 O O . LEU A 1 88 ? -14.178 -4.547 15.226 1.00 96.75 88 LEU A O 1
ATOM 656 N N . LEU A 1 89 ? -13.287 -2.788 16.320 1.00 96.31 89 LEU A N 1
ATOM 657 C CA . LEU A 1 89 ? -11.982 -3.401 16.514 1.00 96.31 89 LEU A CA 1
ATOM 658 C C . LEU A 1 89 ? -12.047 -4.613 17.461 1.00 96.31 89 LEU A C 1
ATOM 660 O O . LEU A 1 89 ? -12.822 -4.611 18.423 1.00 96.31 89 LEU A O 1
ATOM 664 N N . PRO A 1 90 ? -11.192 -5.628 17.242 1.00 94.62 90 PRO A N 1
ATOM 665 C CA . PRO A 1 90 ? -10.983 -6.703 18.206 1.00 94.62 90 PRO A CA 1
ATOM 666 C C . PRO A 1 90 ? -10.584 -6.177 19.594 1.00 94.62 90 PRO A C 1
ATOM 668 O O . PRO A 1 90 ? -9.940 -5.131 19.715 1.00 94.62 90 PRO A O 1
ATOM 671 N N . GLU A 1 91 ? -10.912 -6.932 20.649 1.00 90.88 91 GLU A N 1
ATOM 672 C CA . GLU A 1 91 ? -10.588 -6.555 22.037 1.00 90.88 91 GLU A CA 1
ATOM 673 C C . GLU A 1 91 ? -9.079 -6.394 22.290 1.00 90.88 91 GLU A C 1
ATOM 675 O O . GLU A 1 91 ? -8.684 -5.614 23.152 1.00 90.88 91 GLU A O 1
ATOM 680 N N . ASP A 1 92 ? -8.235 -7.114 21.545 1.00 91.94 92 ASP A N 1
ATOM 681 C CA . ASP A 1 92 ? -6.771 -7.068 21.633 1.00 91.94 92 ASP A CA 1
ATOM 682 C C . ASP A 1 92 ? -6.134 -6.009 20.718 1.00 91.94 92 ASP A C 1
ATOM 684 O O . ASP A 1 92 ? -4.914 -5.991 20.546 1.00 91.94 92 ASP A O 1
ATOM 688 N N . SER A 1 93 ? -6.941 -5.127 20.128 1.00 96.75 93 SER A N 1
ATOM 689 C CA . SER A 1 93 ? -6.432 -4.043 19.297 1.00 96.75 93 SER A CA 1
ATOM 690 C C . SER A 1 93 ? -5.679 -2.982 20.103 1.00 96.75 93 SER A C 1
ATOM 692 O O . SER A 1 93 ? -5.996 -2.663 21.250 1.00 96.75 93 SER A O 1
ATOM 694 N N . SER A 1 94 ? -4.673 -2.393 19.466 1.00 97.25 94 SER A N 1
ATOM 695 C CA . SER A 1 94 ? -3.918 -1.251 19.964 1.00 97.25 94 SER A CA 1
ATOM 696 C C . SER A 1 94 ? -3.958 -0.113 18.955 1.00 97.25 94 SER A C 1
ATOM 698 O O . SER A 1 94 ? -3.842 -0.338 17.750 1.00 97.25 94 SER A O 1
ATOM 700 N N . LEU A 1 95 ? -4.078 1.105 19.476 1.00 97.12 95 LEU A N 1
ATOM 701 C CA . LEU A 1 95 ? -4.088 2.347 18.714 1.00 97.12 95 LEU A CA 1
ATOM 702 C C . LEU A 1 95 ? -2.910 3.200 19.173 1.00 97.12 95 LEU A C 1
ATOM 704 O O . LEU A 1 95 ? -2.857 3.575 20.347 1.00 97.12 95 LEU A O 1
ATOM 708 N N . SER A 1 96 ? -1.984 3.504 18.267 1.00 95.94 96 SER A N 1
ATOM 709 C CA . SER A 1 96 ? -0.782 4.286 18.579 1.00 95.94 96 SER A CA 1
ATOM 710 C C . SER A 1 96 ? -0.642 5.458 17.611 1.00 95.94 96 SER A C 1
ATOM 712 O O . SER A 1 96 ? -0.888 5.272 16.423 1.00 95.94 96 SER A O 1
ATOM 714 N N . PRO A 1 97 ? -0.253 6.661 18.071 1.00 93.75 97 PRO A N 1
ATOM 715 C CA . PRO A 1 97 ? 0.065 7.759 17.164 1.00 93.75 97 PRO A CA 1
ATOM 716 C C . PRO A 1 97 ? 1.155 7.351 16.169 1.00 93.75 97 PRO A C 1
ATOM 718 O O . PRO A 1 97 ? 2.124 6.697 16.557 1.00 93.75 97 PRO A O 1
ATOM 721 N N . THR A 1 98 ? 1.002 7.759 14.913 1.00 92.62 98 THR A N 1
ATOM 722 C CA . THR A 1 98 ? 1.977 7.513 13.845 1.00 92.62 98 THR A CA 1
ATOM 723 C C . THR A 1 98 ? 2.099 8.733 12.932 1.00 92.62 98 THR A C 1
ATOM 725 O O . THR A 1 98 ? 1.205 9.581 12.886 1.00 92.62 98 THR A O 1
ATOM 728 N N . GLU A 1 99 ? 3.215 8.831 12.216 1.00 87.19 99 GLU A N 1
ATOM 729 C CA . GLU A 1 99 ? 3.494 9.907 11.264 1.00 87.19 99 GLU A CA 1
ATOM 730 C C . GLU A 1 99 ? 3.440 9.362 9.833 1.00 87.19 99 GLU A C 1
ATOM 732 O O . GLU A 1 99 ? 4.120 8.394 9.501 1.00 87.19 99 GLU A O 1
ATOM 737 N N . LEU A 1 100 ? 2.663 10.010 8.959 1.00 86.69 100 LEU A N 1
ATOM 738 C CA . LEU A 1 100 ? 2.573 9.642 7.537 1.00 86.69 100 LEU A CA 1
ATOM 739 C C . LEU A 1 100 ? 3.511 10.472 6.644 1.00 86.69 100 LEU A C 1
ATOM 741 O O . LEU A 1 100 ? 3.610 10.236 5.436 1.00 86.69 100 LEU A O 1
ATOM 745 N N . GLY A 1 101 ? 4.212 11.458 7.205 1.00 78.38 101 GLY A N 1
ATOM 746 C CA . GLY A 1 101 ? 5.073 12.372 6.463 1.00 78.38 101 GLY A CA 1
ATOM 747 C C . GLY A 1 101 ? 5.068 13.796 6.970 1.00 78.38 101 GLY A C 1
ATOM 748 O O . GLY A 1 101 ? 4.302 14.133 7.870 1.00 78.38 101 GLY A O 1
ATOM 749 N N . VAL A 1 102 ? 5.908 14.626 6.347 1.00 67.88 102 VAL A N 1
ATOM 750 C CA . VAL A 1 102 ? 5.824 16.073 6.530 1.00 67.88 102 VAL A CA 1
ATOM 751 C C . VAL A 1 102 ? 4.542 16.533 5.834 1.00 67.88 102 VAL A C 1
ATOM 753 O O . VAL A 1 102 ? 4.185 16.013 4.779 1.00 67.88 102 VAL A O 1
ATOM 756 N N . ASP A 1 103 ? 3.800 17.441 6.464 1.00 72.94 103 ASP A N 1
ATOM 757 C CA . ASP A 1 103 ? 2.533 17.957 5.931 1.00 72.94 103 ASP A CA 1
ATOM 758 C C . ASP A 1 103 ? 1.479 16.871 5.639 1.00 72.94 103 ASP A C 1
ATOM 760 O O . ASP A 1 103 ? 0.624 17.029 4.757 1.00 72.94 103 ASP A O 1
ATOM 764 N N . MET A 1 104 ? 1.490 15.792 6.429 1.00 81.12 104 MET A N 1
ATOM 765 C CA . MET A 1 104 ? 0.360 14.870 6.551 1.00 81.12 104 MET A CA 1
ATOM 766 C C . MET A 1 104 ? -0.366 15.092 7.885 1.00 81.12 104 MET A C 1
ATOM 768 O O . MET A 1 104 ? 0.287 15.391 8.889 1.00 81.12 104 MET A O 1
ATOM 772 N N . PRO A 1 105 ? -1.702 14.938 7.926 1.00 80.94 105 PRO A N 1
ATOM 773 C CA . PRO A 1 105 ? -2.439 15.071 9.169 1.00 80.94 105 PRO A CA 1
ATOM 774 C C . PRO A 1 105 ? -2.021 14.016 10.191 1.00 80.94 105 PRO A C 1
ATOM 776 O O . PRO A 1 105 ? -1.509 12.947 9.843 1.00 80.94 105 PRO A O 1
ATOM 779 N N . ALA A 1 106 ? -2.301 14.310 11.461 1.00 88.25 106 ALA A N 1
ATOM 780 C CA . ALA A 1 106 ? -2.099 13.369 12.547 1.00 88.25 106 ALA A CA 1
ATOM 781 C C . ALA A 1 106 ? -2.805 12.033 12.248 1.00 88.25 106 ALA A C 1
ATOM 783 O O . ALA A 1 106 ? -3.973 11.996 11.841 1.00 88.25 106 ALA A O 1
ATOM 784 N N . ALA A 1 107 ? -2.080 10.936 12.459 1.00 94.19 107 ALA A N 1
ATOM 785 C CA . ALA A 1 107 ? -2.540 9.593 12.152 1.00 94.19 107 ALA A CA 1
ATOM 786 C C . ALA A 1 107 ? -2.418 8.660 13.358 1.00 94.19 107 ALA A C 1
ATOM 788 O O . ALA A 1 107 ? -1.663 8.895 14.307 1.00 94.19 107 ALA A O 1
ATOM 789 N N . ILE A 1 108 ? -3.193 7.581 13.312 1.00 96.75 108 ILE A N 1
ATOM 790 C CA . ILE A 1 108 ? -3.188 6.499 14.288 1.00 96.75 108 ILE A CA 1
ATOM 791 C C . ILE A 1 108 ? -2.954 5.188 13.543 1.00 96.75 108 ILE A C 1
ATOM 793 O O . ILE A 1 108 ? -3.738 4.835 12.662 1.00 96.75 108 ILE A O 1
ATOM 797 N N . GLU A 1 109 ? -1.916 4.457 13.942 1.00 97.81 109 GLU A N 1
ATOM 798 C CA . GLU A 1 109 ? -1.706 3.069 13.542 1.00 97.81 109 GLU A CA 1
ATOM 799 C C . GLU A 1 109 ? -2.683 2.175 14.306 1.00 97.81 109 GLU A C 1
ATOM 801 O O . GLU A 1 109 ? -2.784 2.231 15.541 1.00 97.81 109 GLU A O 1
ATOM 806 N N . VAL A 1 110 ? -3.389 1.330 13.559 1.00 98.00 110 VAL A N 1
ATOM 807 C CA . VAL A 1 110 ? -4.272 0.296 14.084 1.00 98.00 110 VAL A CA 1
ATOM 808 C C . VAL A 1 110 ? -3.570 -1.050 13.983 1.00 98.00 110 VAL A C 1
ATOM 810 O O . VAL A 1 110 ? -3.285 -1.553 12.896 1.00 98.00 110 VAL A O 1
ATOM 813 N N . SER A 1 111 ? -3.339 -1.659 15.140 1.00 96.94 111 SER A N 1
ATOM 814 C CA . SER A 1 111 ? -2.645 -2.937 15.279 1.00 96.94 111 SER A CA 1
ATOM 815 C C . SER A 1 111 ? -3.544 -3.940 16.003 1.00 96.94 111 SER A C 1
ATOM 817 O O . SER A 1 111 ? -4.162 -3.604 17.007 1.00 96.94 111 SER A O 1
ATOM 819 N N . PHE A 1 112 ? -3.634 -5.173 15.507 1.00 95.06 112 PHE A N 1
ATOM 820 C CA . PHE A 1 112 ? -4.298 -6.307 16.171 1.00 95.06 112 PHE A CA 1
ATOM 821 C C . PHE A 1 112 ? -3.723 -7.625 15.635 1.00 95.06 112 PHE A C 1
ATOM 823 O O . PHE A 1 112 ? -3.012 -7.629 14.627 1.00 95.06 112 PHE A O 1
ATOM 830 N N . TYR A 1 113 ? -3.946 -8.743 16.336 1.00 89.75 113 TYR A N 1
ATOM 831 C CA . TYR A 1 113 ? -3.290 -10.031 16.040 1.00 89.75 113 TYR A CA 1
ATOM 832 C C . TYR A 1 113 ? -1.751 -9.953 15.994 1.00 89.75 113 TYR A C 1
ATOM 834 O O . TYR A 1 113 ? -1.093 -10.719 15.291 1.00 89.75 113 TYR A O 1
ATOM 842 N N . GLY A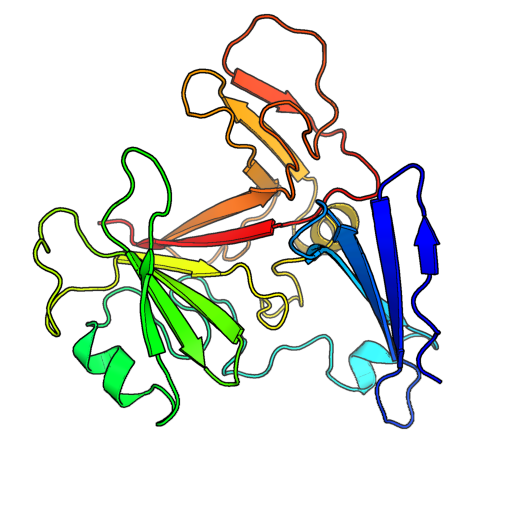 1 114 ? -1.168 -9.023 16.759 1.00 86.88 114 GLY A N 1
ATOM 843 C CA . GLY A 1 114 ? 0.281 -8.846 16.875 1.00 86.88 114 GLY A CA 1
ATOM 844 C C . GLY A 1 114 ? 0.962 -8.164 15.683 1.00 86.88 114 GLY A C 1
ATOM 845 O O . GLY A 1 114 ? 2.187 -8.223 15.599 1.00 86.88 114 GLY A O 1
ATOM 846 N N . ALA A 1 115 ? 0.210 -7.530 14.778 1.00 89.81 115 ALA A N 1
ATOM 847 C CA . ALA A 1 115 ? 0.760 -6.803 13.634 1.00 89.81 115 ALA A CA 1
ATOM 848 C C . ALA A 1 115 ? -0.022 -5.517 13.331 1.00 89.81 115 ALA A C 1
ATOM 850 O O . ALA A 1 115 ? -1.228 -5.448 13.588 1.00 89.81 115 ALA A O 1
ATOM 851 N N . ALA A 1 116 ? 0.663 -4.546 12.721 1.00 94.12 116 ALA A N 1
ATOM 852 C CA . ALA A 1 116 ? 0.042 -3.370 12.120 1.00 94.12 116 ALA A CA 1
ATOM 853 C C . ALA A 1 116 ? -0.853 -3.776 10.951 1.00 94.12 116 ALA A C 1
ATOM 855 O O . ALA A 1 116 ? -0.489 -4.612 10.118 1.00 94.12 116 ALA A O 1
ATOM 856 N N . GLN A 1 117 ? -2.050 -3.207 10.911 1.00 96.19 117 GLN A N 1
ATOM 857 C CA . GLN A 1 117 ? -3.092 -3.575 9.958 1.00 96.19 117 GLN A CA 1
ATOM 858 C C . GLN A 1 117 ? -3.269 -2.462 8.931 1.00 96.19 117 GLN A C 1
ATOM 860 O O . GLN A 1 117 ? -3.142 -2.702 7.731 1.00 96.19 117 GLN A O 1
ATOM 865 N N . PHE A 1 118 ? -3.503 -1.244 9.409 1.00 97.69 118 PHE A N 1
ATOM 866 C CA . PHE A 1 118 ? -3.650 -0.033 8.609 1.00 97.69 118 PHE A CA 1
ATOM 867 C C . PHE A 1 118 ? -3.507 1.199 9.509 1.00 97.69 118 PHE A C 1
ATOM 869 O O . PHE A 1 118 ? -3.692 1.109 10.723 1.00 97.69 118 PHE A O 1
ATOM 876 N N . ASP A 1 119 ? -3.252 2.349 8.899 1.00 97.81 119 ASP A N 1
ATOM 877 C CA . ASP A 1 119 ? -3.267 3.646 9.567 1.00 97.81 119 ASP A CA 1
ATOM 878 C C . ASP A 1 119 ? -4.523 4.414 9.166 1.00 97.81 119 ASP A C 1
ATOM 880 O O . ASP A 1 119 ? -4.997 4.323 8.029 1.00 97.81 119 ASP A O 1
ATOM 884 N N . VAL A 1 120 ? -5.057 5.201 10.093 1.00 97.50 120 VAL A N 1
ATOM 885 C CA . VAL A 1 120 ? -6.139 6.153 9.828 1.00 97.50 120 VAL A CA 1
ATOM 886 C C . VAL A 1 120 ? -5.665 7.558 10.151 1.00 97.50 120 VAL A C 1
ATOM 888 O O . VAL A 1 120 ? -5.071 7.780 11.205 1.00 97.50 120 VAL A O 1
ATOM 891 N N . ALA A 1 121 ? -5.928 8.506 9.258 1.00 95.25 121 ALA A N 1
ATOM 892 C CA . ALA A 1 121 ? -5.621 9.912 9.482 1.00 95.25 121 ALA A CA 1
ATOM 893 C C . ALA A 1 121 ? -6.886 10.771 9.439 1.00 95.25 121 ALA A C 1
ATOM 895 O O . ALA A 1 121 ? -7.890 10.421 8.804 1.00 95.25 121 ALA A O 1
ATOM 896 N N . PHE A 1 122 ? -6.818 11.879 10.164 1.00 92.56 122 PHE A N 1
ATOM 897 C CA . PHE A 1 122 ? -7.945 12.756 10.477 1.00 92.56 122 PHE A CA 1
ATOM 898 C C . PHE A 1 122 ? -7.748 14.127 9.830 1.00 92.56 122 PHE A C 1
ATOM 900 O O . PHE A 1 122 ? -6.721 14.374 9.209 1.00 92.56 122 PH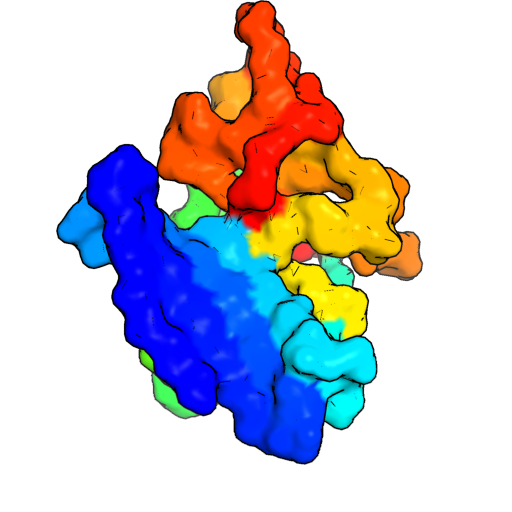E A O 1
ATOM 907 N N . SER A 1 123 ? -8.712 15.033 9.959 1.00 83.88 123 SER A N 1
ATOM 908 C CA . SER A 1 123 ? -8.500 16.406 9.498 1.00 83.88 123 SER A CA 1
ATOM 909 C C . SER A 1 123 ? -7.425 17.113 10.332 1.00 83.88 123 SER A C 1
ATOM 911 O O . SER A 1 123 ? -7.280 16.846 11.524 1.00 83.88 123 SER A O 1
ATOM 913 N N . TYR A 1 124 ? -6.728 18.096 9.758 1.00 78.19 124 TYR A N 1
ATOM 914 C CA . TYR A 1 124 ? -5.868 19.007 10.532 1.00 78.19 124 TYR A CA 1
ATOM 915 C C . TYR A 1 124 ? -6.634 19.799 11.596 1.00 78.19 124 TYR A C 1
ATOM 917 O O . TYR A 1 124 ? -6.052 20.257 12.576 1.00 78.19 124 TYR A O 1
ATOM 925 N N . GLU A 1 125 ? -7.939 19.984 11.396 1.00 79.75 125 GLU A N 1
ATOM 926 C CA . GLU A 1 125 ? -8.808 20.673 12.351 1.00 79.75 125 GLU A CA 1
ATOM 927 C C . GLU A 1 125 ? -9.147 19.805 13.575 1.00 79.75 125 GLU A C 1
ATOM 929 O O . GLU A 1 125 ? -9.588 20.331 14.597 1.00 79.75 125 GLU A O 1
ATOM 934 N N . ASP A 1 126 ? -8.905 18.493 13.499 1.00 78.19 126 ASP A N 1
ATOM 935 C CA . ASP A 1 126 ? -9.227 17.511 14.535 1.00 78.19 126 ASP A CA 1
ATOM 936 C C . ASP A 1 126 ? -8.106 17.354 15.585 1.00 78.19 126 ASP A C 1
ATOM 938 O O . ASP A 1 126 ? -7.978 16.295 16.194 1.00 78.19 126 ASP A O 1
ATOM 942 N N . GLU A 1 127 ? -7.291 18.384 15.842 1.00 81.00 127 GLU A N 1
ATOM 943 C CA . GLU A 1 127 ? -6.283 18.354 16.912 1.00 81.00 127 GLU A CA 1
ATOM 944 C C . GLU A 1 127 ? -6.803 18.976 18.231 1.00 81.00 127 GLU A C 1
ATOM 946 O O . GLU A 1 127 ? -7.117 20.170 18.274 1.00 81.00 127 GLU A O 1
ATOM 951 N N . PRO A 1 128 ? -6.855 18.223 19.356 1.00 88.25 128 PRO A N 1
ATOM 952 C CA . PRO A 1 128 ? -6.427 16.829 19.523 1.00 88.25 128 PRO A CA 1
ATOM 953 C C . PRO A 1 128 ? -7.438 15.814 18.968 1.00 88.25 128 PRO A C 1
ATOM 955 O O . PRO A 1 128 ? -8.645 16.022 19.091 1.00 88.25 128 PRO A O 1
ATOM 958 N N . ILE A 1 129 ? -6.943 14.672 18.468 1.00 92.12 129 ILE A N 1
ATOM 959 C CA . ILE A 1 129 ? -7.797 13.590 17.953 1.00 92.12 129 ILE A CA 1
ATOM 960 C C . ILE A 1 129 ? -8.694 13.057 19.078 1.00 92.12 129 ILE A C 1
ATOM 962 O O . ILE A 1 129 ? -8.224 12.699 20.163 1.00 92.12 129 ILE A O 1
ATOM 966 N N . THR A 1 130 ? -9.996 12.961 18.809 1.00 94.31 130 THR A N 1
ATOM 967 C CA . THR A 1 130 ? -11.012 12.450 19.739 1.00 94.31 130 THR A CA 1
ATOM 968 C C . THR A 1 130 ? -11.859 11.352 19.099 1.00 94.31 130 THR A C 1
ATOM 970 O O . THR A 1 130 ? -11.801 11.113 17.898 1.00 94.31 130 THR A O 1
ATOM 973 N N . ASP A 1 131 ? -12.733 10.718 19.883 1.00 96.44 131 ASP A N 1
ATOM 974 C CA . ASP A 1 131 ? -13.698 9.734 19.371 1.00 96.44 131 ASP A CA 1
ATOM 975 C C . ASP A 1 131 ? -14.715 10.316 18.368 1.00 96.44 131 ASP A C 1
ATOM 977 O O . ASP A 1 131 ? -15.454 9.554 17.745 1.00 96.44 131 ASP A O 1
ATOM 981 N N . GLN A 1 132 ? -14.784 11.644 18.220 1.00 95.38 132 GLN A N 1
ATOM 982 C CA . GLN A 1 132 ? -15.628 12.326 17.232 1.00 95.38 132 GLN A CA 1
ATOM 983 C C . GLN A 1 132 ? -14.877 12.706 15.950 1.00 95.38 132 GLN A C 1
ATOM 985 O O . GLN A 1 132 ? -15.528 13.035 14.960 1.00 95.38 132 GLN A O 1
ATOM 990 N N . SER A 1 133 ? -13.542 12.650 15.960 1.00 95.06 133 SER A N 1
ATOM 991 C CA . SER A 1 133 ? -12.709 12.967 14.799 1.00 95.06 133 SER A CA 1
ATOM 992 C C . SER A 1 133 ? -12.992 11.986 13.671 1.00 95.06 133 SER A C 1
ATOM 994 O O . SER A 1 133 ? -13.117 10.777 13.910 1.00 95.06 133 SER A O 1
ATOM 996 N N . LYS A 1 134 ? -13.124 12.507 12.451 1.00 94.75 134 LYS A N 1
ATOM 997 C CA . LYS A 1 134 ? -13.530 11.720 11.282 1.00 94.75 134 LYS A CA 1
ATOM 998 C C . LYS A 1 134 ? -12.322 11.234 10.507 1.00 94.75 134 LYS A C 1
ATOM 1000 O O . LYS A 1 134 ? -11.383 11.981 10.264 1.00 94.75 134 LYS A O 1
ATOM 1005 N N . ILE A 1 135 ? -12.382 9.979 10.085 1.00 95.56 135 ILE A N 1
ATOM 1006 C CA . ILE A 1 135 ? -11.358 9.373 9.243 1.00 95.56 135 ILE A CA 1
ATOM 1007 C C . ILE A 1 135 ? -11.475 9.976 7.841 1.00 95.56 135 ILE A C 1
ATOM 1009 O O . ILE A 1 135 ? -12.460 9.744 7.137 1.00 95.56 135 ILE A O 1
ATOM 1013 N N . GLU A 1 136 ? -10.463 10.733 7.432 1.00 94.19 136 GLU A N 1
ATOM 1014 C CA . GLU A 1 136 ? -10.365 11.338 6.096 1.00 94.19 136 GLU A CA 1
ATOM 1015 C C . GLU A 1 136 ? -9.390 10.582 5.196 1.00 94.19 136 GLU A C 1
ATOM 1017 O O . GLU A 1 136 ? -9.444 10.702 3.972 1.00 94.19 136 GLU A O 1
ATOM 1022 N N . MET A 1 137 ? -8.529 9.757 5.790 1.00 95.50 137 MET A N 1
ATOM 1023 C CA . MET A 1 137 ? -7.565 8.950 5.064 1.00 95.50 137 MET A CA 1
ATOM 1024 C C . MET A 1 137 ? -7.375 7.593 5.725 1.00 95.50 137 MET A C 1
ATOM 1026 O O . MET A 1 137 ? -7.349 7.484 6.949 1.00 95.50 137 MET A O 1
ATOM 1030 N N . ILE A 1 138 ? -7.207 6.565 4.898 1.00 97.44 138 ILE A N 1
ATOM 1031 C CA . ILE A 1 138 ? -6.823 5.224 5.328 1.00 97.44 138 ILE A CA 1
ATOM 1032 C C . ILE A 1 138 ? -5.602 4.804 4.517 1.00 97.44 138 ILE A C 1
ATOM 1034 O O . ILE A 1 138 ? -5.643 4.810 3.285 1.00 97.44 138 ILE A O 1
ATOM 1038 N N . VAL A 1 139 ? -4.527 4.431 5.203 1.00 97.06 139 VAL A N 1
ATOM 1039 C CA . VAL A 1 139 ? -3.289 3.938 4.595 1.00 97.06 139 VAL A CA 1
ATOM 1040 C C . VAL A 1 139 ? -3.139 2.465 4.928 1.00 97.06 139 VAL A C 1
ATOM 1042 O O . VAL A 1 139 ? -3.187 2.070 6.088 1.00 97.06 139 VAL A O 1
ATOM 1045 N N . VAL A 1 140 ? -2.950 1.631 3.911 1.00 97.06 140 VAL A N 1
ATOM 1046 C CA . VAL A 1 140 ? -2.742 0.196 4.098 1.00 97.06 140 VAL A CA 1
ATOM 1047 C C . VAL A 1 140 ? -1.428 -0.241 3.476 1.00 97.06 140 VAL A C 1
ATOM 1049 O O . VAL A 1 140 ? -1.212 -0.089 2.274 1.00 97.06 140 VAL A O 1
ATOM 1052 N N . SER A 1 141 ? -0.564 -0.800 4.320 1.00 94.88 141 SER A N 1
ATOM 1053 C CA . SER A 1 141 ? 0.741 -1.373 3.953 1.00 94.88 141 SER A CA 1
ATOM 1054 C C . SER A 1 141 ? 0.810 -2.876 4.249 1.00 94.88 141 SER A C 1
ATOM 1056 O O . SER A 1 141 ? 1.746 -3.555 3.836 1.00 94.88 141 SER A O 1
ATOM 1058 N N . ASN A 1 142 ? -0.183 -3.421 4.960 1.00 93.56 142 ASN A N 1
ATOM 1059 C CA . ASN A 1 142 ? -0.226 -4.834 5.308 1.00 93.56 142 ASN A CA 1
ATOM 1060 C C . ASN A 1 142 ? -0.648 -5.679 4.083 1.00 93.56 142 ASN A C 1
ATOM 1062 O O . ASN A 1 142 ? -1.716 -5.437 3.506 1.00 93.56 142 ASN A O 1
ATOM 1066 N N . PRO A 1 143 ? 0.148 -6.691 3.683 1.00 91.25 143 PRO A N 1
ATOM 1067 C CA . PRO A 1 143 ? -0.124 -7.517 2.509 1.00 91.25 143 PRO A CA 1
ATOM 1068 C C . PRO A 1 143 ? -1.312 -8.473 2.667 1.00 91.25 143 PRO A C 1
ATOM 1070 O O . PRO A 1 143 ? -1.669 -9.157 1.719 1.00 91.25 143 PRO A O 1
ATOM 1073 N N . MET A 1 144 ? -1.951 -8.553 3.828 1.00 90.12 144 MET A N 1
ATOM 1074 C CA . MET A 1 144 ? -3.192 -9.318 3.956 1.00 90.12 144 MET A CA 1
ATOM 1075 C C . MET A 1 144 ? -4.359 -8.633 3.240 1.00 90.12 144 MET A C 1
ATOM 1077 O O . MET A 1 144 ? -5.303 -9.303 2.833 1.00 90.12 144 MET A O 1
ATOM 1081 N N . TYR A 1 145 ? -4.289 -7.313 3.047 1.00 94.62 145 TYR A N 1
ATOM 1082 C CA . TYR A 1 145 ? -5.367 -6.551 2.433 1.00 94.62 145 TYR A CA 1
ATOM 1083 C C . TYR A 1 145 ? -5.222 -6.498 0.913 1.00 94.62 145 TYR A C 1
ATOM 1085 O O . TYR A 1 145 ? -4.131 -6.262 0.375 1.00 94.62 145 TYR A O 1
ATOM 1093 N N . ARG A 1 146 ? -6.332 -6.706 0.199 1.00 94.94 146 ARG A N 1
ATOM 1094 C CA . ARG A 1 146 ? -6.380 -6.728 -1.273 1.00 94.94 146 ARG A CA 1
ATOM 1095 C C . ARG A 1 146 ? -7.642 -6.059 -1.797 1.00 94.94 146 ARG A C 1
ATOM 1097 O O . ARG A 1 146 ? -8.669 -6.047 -1.130 1.00 94.94 146 ARG A O 1
ATOM 1104 N N . THR A 1 147 ? -7.596 -5.540 -3.017 1.00 95.00 147 THR A N 1
ATOM 1105 C CA . THR A 1 147 ? -8.798 -5.215 -3.793 1.00 95.00 147 THR A CA 1
ATOM 1106 C C . THR A 1 147 ? -9.532 -6.496 -4.203 1.00 95.00 147 THR A C 1
ATOM 1108 O O . THR A 1 147 ? -8.995 -7.599 -4.092 1.00 95.00 147 THR A O 1
ATOM 1111 N N . ALA A 1 148 ? -10.746 -6.361 -4.744 1.00 91.50 148 ALA A N 1
ATOM 1112 C CA . ALA A 1 148 ? -11.496 -7.494 -5.299 1.00 91.50 148 ALA A CA 1
ATOM 1113 C C . ALA A 1 148 ? -10.739 -8.239 -6.421 1.00 91.50 148 ALA A C 1
ATOM 1115 O O . ALA A 1 148 ? -10.944 -9.435 -6.603 1.00 91.50 148 ALA A O 1
ATOM 1116 N N . GLU A 1 149 ? -9.833 -7.547 -7.120 1.00 90.25 149 GLU A N 1
ATOM 1117 C CA . GLU A 1 149 ? -8.971 -8.119 -8.165 1.00 90.25 149 GLU A CA 1
ATOM 1118 C C . GLU A 1 149 ? -7.688 -8.763 -7.607 1.00 90.25 149 GLU A C 1
ATOM 1120 O O . GLU A 1 149 ? -6.807 -9.172 -8.366 1.00 90.25 149 GLU A O 1
ATOM 1125 N N . GLY A 1 150 ? -7.544 -8.830 -6.279 1.00 90.62 150 GLY A N 1
ATOM 1126 C CA . GLY A 1 150 ? -6.397 -9.447 -5.619 1.00 90.62 150 GLY A CA 1
ATOM 1127 C C . GLY A 1 150 ? -5.128 -8.588 -5.622 1.00 90.62 150 GLY A C 1
ATOM 1128 O O . GLY A 1 150 ? -4.040 -9.127 -5.434 1.00 90.62 150 GLY A O 1
ATOM 1129 N N . VAL A 1 151 ? -5.236 -7.270 -5.826 1.00 93.56 151 VAL A N 1
ATOM 1130 C CA . VAL A 1 151 ? -4.092 -6.338 -5.816 1.00 93.56 151 VAL A CA 1
ATOM 1131 C C . VAL A 1 151 ? -4.023 -5.592 -4.485 1.00 93.56 151 VAL A C 1
ATOM 1133 O O . VAL A 1 151 ? -5.034 -5.104 -3.994 1.00 93.56 151 VAL A O 1
ATOM 1136 N N . GLY A 1 152 ? -2.841 -5.477 -3.888 1.00 95.12 152 GLY A N 1
ATOM 1137 C CA . GLY A 1 152 ? -2.638 -4.758 -2.629 1.00 95.12 152 GLY A CA 1
ATOM 1138 C C . GLY A 1 152 ? -1.156 -4.544 -2.313 1.00 95.12 152 GLY A C 1
ATOM 1139 O O . GLY A 1 152 ? -0.312 -4.713 -3.197 1.00 95.12 152 GLY A O 1
ATOM 1140 N N . PRO A 1 153 ? -0.813 -4.199 -1.061 1.00 95.25 153 PRO A N 1
ATOM 1141 C CA . PRO A 1 153 ? 0.577 -4.114 -0.623 1.00 95.25 153 PRO A CA 1
ATOM 1142 C C . PRO A 1 153 ? 1.351 -5.417 -0.871 1.00 95.25 153 PRO A C 1
ATOM 1144 O O . PRO A 1 153 ? 0.877 -6.513 -0.564 1.00 95.25 153 PRO A O 1
ATOM 1147 N N . GLY A 1 154 ? 2.542 -5.303 -1.445 1.00 93.25 154 GLY A N 1
ATOM 1148 C CA . GLY A 1 154 ? 3.389 -6.406 -1.889 1.00 93.25 154 GLY A CA 1
ATOM 1149 C C . GLY A 1 154 ? 3.119 -6.898 -3.313 1.00 93.25 154 GLY A C 1
ATOM 1150 O O . GLY A 1 154 ? 3.987 -7.565 -3.871 1.00 93.25 154 GLY A O 1
ATOM 1151 N N . THR A 1 155 ? 1.982 -6.572 -3.940 1.00 94.38 155 THR A N 1
ATOM 1152 C CA . THR A 1 155 ? 1.712 -7.007 -5.321 1.00 94.38 155 THR A CA 1
ATOM 1153 C C . THR A 1 155 ? 2.723 -6.387 -6.284 1.00 94.38 155 THR A C 1
ATOM 1155 O O . THR A 1 155 ? 2.920 -5.168 -6.290 1.00 94.38 155 THR A O 1
ATOM 1158 N N . LEU A 1 156 ? 3.339 -7.217 -7.132 1.00 94.38 156 LEU A N 1
ATOM 1159 C CA . LEU A 1 156 ? 4.292 -6.749 -8.137 1.00 94.38 156 LEU A CA 1
ATOM 1160 C C . LEU A 1 156 ? 3.590 -5.867 -9.177 1.00 94.38 156 LEU A C 1
ATOM 1162 O O . LEU A 1 156 ? 2.506 -6.194 -9.664 1.00 94.38 156 LEU A O 1
ATOM 1166 N N . VAL A 1 157 ? 4.248 -4.787 -9.605 1.00 96.00 157 VAL A N 1
ATOM 1167 C CA . VAL A 1 157 ? 3.719 -3.862 -10.625 1.00 96.00 157 VAL A CA 1
ATOM 1168 C C . VAL A 1 157 ? 3.350 -4.621 -11.901 1.00 96.00 157 VAL A C 1
ATOM 1170 O O . VAL A 1 157 ? 2.279 -4.405 -12.465 1.00 96.00 157 VAL A O 1
ATOM 1173 N N . LYS A 1 158 ? 4.186 -5.582 -12.317 1.00 94.56 158 LYS A N 1
ATOM 1174 C CA . LYS A 1 158 ? 3.931 -6.428 -13.495 1.00 94.56 158 LYS A CA 1
ATOM 1175 C C . LYS A 1 158 ? 2.640 -7.253 -13.395 1.00 94.56 158 LYS A C 1
ATOM 1177 O O . LYS A 1 158 ? 2.011 -7.506 -14.416 1.00 94.56 158 LYS A O 1
ATOM 1182 N N . GLU A 1 159 ? 2.250 -7.669 -12.191 1.00 92.12 159 GLU A N 1
ATOM 1183 C CA . GLU A 1 159 ? 1.031 -8.450 -11.952 1.00 92.12 159 GLU A CA 1
ATOM 1184 C C . GLU A 1 159 ? -0.193 -7.534 -11.945 1.00 92.12 159 GLU A C 1
ATOM 1186 O O . GLU A 1 159 ? -1.194 -7.827 -12.597 1.00 92.12 159 GLU A O 1
ATOM 1191 N N . ALA A 1 160 ? -0.084 -6.373 -11.294 1.00 95.00 160 ALA A N 1
ATOM 1192 C CA . ALA A 1 160 ? -1.147 -5.374 -11.256 1.00 95.00 160 ALA A CA 1
ATOM 1193 C C . ALA A 1 160 ? -1.495 -4.814 -12.653 1.00 95.00 160 ALA A C 1
ATOM 1195 O O . ALA A 1 160 ? -2.661 -4.512 -12.919 1.00 95.00 160 ALA A O 1
ATOM 1196 N N . ILE A 1 161 ? -0.526 -4.747 -13.578 1.00 96.12 161 ILE A N 1
ATOM 1197 C CA . ILE A 1 161 ? -0.752 -4.319 -14.973 1.00 96.12 161 ILE A CA 1
ATOM 1198 C C . ILE A 1 161 ? -1.787 -5.192 -15.692 1.00 96.12 161 ILE A C 1
ATOM 1200 O O . ILE A 1 161 ? -2.537 -4.682 -16.528 1.00 96.12 161 ILE A O 1
ATOM 1204 N N . ALA A 1 162 ? -1.872 -6.488 -15.372 1.00 91.44 162 ALA A N 1
ATOM 1205 C CA . ALA A 1 162 ? -2.856 -7.376 -15.989 1.00 91.44 162 ALA A CA 1
ATOM 1206 C C . ALA A 1 162 ? -4.301 -6.921 -15.713 1.00 91.44 162 ALA A C 1
ATOM 1208 O O . ALA A 1 162 ? -5.168 -7.085 -16.571 1.00 91.44 162 ALA A O 1
ATOM 1209 N N . GLN A 1 163 ? -4.538 -6.297 -14.555 1.00 93.12 163 GLN A N 1
ATOM 1210 C CA . GLN A 1 163 ? -5.856 -5.819 -14.134 1.00 93.12 163 GLN A CA 1
ATOM 1211 C C . GLN A 1 163 ? -6.079 -4.353 -14.519 1.00 93.12 163 GLN A C 1
ATOM 1213 O O . GLN A 1 163 ? -7.088 -3.995 -15.140 1.00 93.12 163 GLN A O 1
ATOM 1218 N N . TYR A 1 164 ? -5.098 -3.497 -14.222 1.00 95.69 164 TYR A N 1
ATOM 1219 C CA . TYR A 1 164 ? -5.258 -2.043 -14.293 1.00 95.69 164 TYR A CA 1
ATOM 1220 C C . TYR A 1 164 ? -4.576 -1.388 -15.504 1.00 95.69 164 TYR A C 1
ATOM 1222 O O . TYR A 1 164 ? -4.677 -0.180 -15.703 1.00 95.69 164 TYR A O 1
ATOM 1230 N N . GLY A 1 165 ? -3.956 -2.172 -16.388 1.00 96.62 165 GLY A N 1
ATOM 1231 C CA . GLY A 1 165 ? -3.256 -1.665 -17.568 1.00 96.62 165 GLY A CA 1
ATOM 1232 C C . GLY A 1 165 ? -1.878 -1.090 -17.239 1.00 96.62 165 GLY A C 1
ATOM 1233 O O . GLY A 1 165 ? -1.372 -1.265 -16.138 1.00 96.62 165 GLY A O 1
ATOM 1234 N N . ALA A 1 166 ? -1.245 -0.440 -18.219 1.00 97.44 166 ALA A N 1
ATOM 1235 C CA . ALA A 1 166 ? 0.137 0.033 -18.100 1.00 97.44 166 ALA A CA 1
ATOM 1236 C C . ALA A 1 166 ? 0.356 0.910 -16.853 1.00 97.44 166 ALA A C 1
ATOM 1238 O O . ALA A 1 166 ? -0.494 1.739 -16.525 1.00 97.44 166 ALA A O 1
ATOM 1239 N N . ALA A 1 167 ? 1.502 0.725 -16.198 1.00 98.00 167 ALA A N 1
ATOM 1240 C CA . ALA A 1 167 ? 1.919 1.504 -15.041 1.00 98.00 167 ALA A CA 1
ATOM 1241 C C . ALA A 1 167 ? 2.868 2.634 -15.455 1.00 98.00 167 ALA A C 1
ATOM 1243 O O . ALA A 1 167 ? 3.783 2.425 -16.255 1.00 98.00 167 ALA A O 1
ATOM 1244 N N . THR A 1 168 ? 2.674 3.803 -14.858 1.00 98.12 168 THR A N 1
ATOM 1245 C CA . THR A 1 168 ? 3.621 4.914 -14.857 1.00 98.12 168 THR A CA 1
ATOM 1246 C C . THR A 1 168 ? 4.041 5.154 -13.415 1.00 98.12 168 THR A C 1
ATOM 1248 O O . THR A 1 168 ? 3.187 5.340 -12.547 1.00 98.12 168 THR A O 1
ATOM 1251 N N . LEU A 1 169 ? 5.345 5.131 -13.163 1.00 97.62 169 LEU A N 1
ATOM 1252 C CA . LEU A 1 169 ? 5.926 5.493 -11.880 1.00 97.62 169 LEU A CA 1
ATOM 1253 C C . LEU A 1 169 ? 6.421 6.932 -11.961 1.00 97.62 169 LEU A C 1
ATOM 1255 O O . LEU A 1 169 ? 6.929 7.348 -13.006 1.00 97.62 169 LEU A O 1
ATOM 1259 N N . SER A 1 170 ? 6.251 7.692 -10.885 1.00 95.81 170 SER A N 1
ATOM 1260 C CA . SER A 1 170 ? 6.737 9.067 -10.821 1.00 95.81 170 SER A CA 1
ATOM 1261 C C . SER A 1 170 ? 7.108 9.502 -9.413 1.00 95.81 170 SER A C 1
ATOM 1263 O O . SER A 1 170 ? 6.537 9.029 -8.429 1.00 95.81 170 SER A O 1
ATOM 1265 N N . TYR A 1 171 ? 8.040 10.446 -9.316 1.00 93.88 171 TYR A N 1
ATOM 1266 C CA . TYR A 1 171 ? 8.402 11.118 -8.070 1.00 93.88 171 TYR A CA 1
ATOM 1267 C C . TYR A 1 171 ? 8.689 12.603 -8.312 1.00 93.88 171 TYR A C 1
ATOM 1269 O O . TYR A 1 171 ? 8.911 13.038 -9.444 1.00 93.88 171 TYR A O 1
ATOM 1277 N N . ASN A 1 172 ? 8.702 13.385 -7.230 1.00 90.81 172 ASN A N 1
ATOM 1278 C CA . ASN A 1 172 ? 9.115 14.784 -7.256 1.00 90.81 172 ASN A CA 1
ATOM 1279 C C . ASN A 1 172 ? 10.160 15.060 -6.163 1.00 90.81 172 ASN A C 1
ATOM 1281 O O . ASN A 1 172 ? 9.883 14.861 -4.980 1.00 90.81 172 ASN A O 1
ATOM 1285 N N . MET A 1 173 ? 11.345 15.537 -6.552 1.00 85.75 173 MET A N 1
ATOM 1286 C CA . MET A 1 173 ? 12.437 15.880 -5.633 1.00 85.75 173 MET A CA 1
ATOM 1287 C C . MET A 1 173 ? 12.098 17.030 -4.680 1.00 85.75 173 MET A C 1
ATOM 1289 O O . MET A 1 173 ? 12.634 17.084 -3.578 1.00 85.75 173 MET A O 1
ATOM 1293 N N . GLU A 1 174 ? 11.195 17.928 -5.076 1.00 85.19 174 GLU A N 1
ATOM 1294 C CA . GLU A 1 174 ? 10.718 19.035 -4.238 1.00 85.19 174 GLU A CA 1
ATOM 1295 C C . GLU A 1 174 ? 9.681 18.580 -3.199 1.00 85.19 174 GLU A C 1
ATOM 1297 O O . GLU A 1 174 ? 9.410 19.314 -2.255 1.00 85.19 174 GLU A O 1
ATOM 1302 N N . ASN A 1 175 ? 9.123 17.373 -3.350 1.00 79.81 175 ASN A N 1
ATOM 1303 C CA . ASN A 1 175 ? 8.080 16.822 -2.486 1.00 79.81 175 ASN A CA 1
ATOM 1304 C C . ASN A 1 175 ? 8.502 15.455 -1.918 1.00 79.81 175 ASN A C 1
ATOM 1306 O O . ASN A 1 175 ? 7.958 14.408 -2.273 1.00 79.81 175 ASN A O 1
ATOM 1310 N N . GLU A 1 176 ? 9.551 15.472 -1.091 1.00 82.75 176 GLU A N 1
ATOM 1311 C CA . GLU A 1 176 ? 10.112 14.313 -0.374 1.00 82.75 176 GLU A CA 1
ATOM 1312 C C . GLU A 1 176 ? 10.629 13.148 -1.246 1.00 82.75 176 GLU A C 1
ATOM 1314 O O . GLU A 1 176 ? 10.969 12.092 -0.717 1.00 82.75 176 GLU A O 1
ATOM 1319 N N . SER A 1 177 ? 10.743 13.308 -2.573 1.00 87.00 177 SER A N 1
ATOM 1320 C CA . SER A 1 177 ? 11.192 12.243 -3.499 1.00 87.00 177 SER A CA 1
ATOM 1321 C C . SER A 1 177 ? 10.395 10.948 -3.345 1.00 87.00 177 SER A C 1
ATOM 1323 O O . SER A 1 177 ? 10.918 9.839 -3.402 1.00 87.00 177 SER A O 1
ATOM 1325 N N . ARG A 1 178 ? 9.101 11.120 -3.108 1.00 88.94 178 ARG A N 1
ATOM 1326 C CA . ARG A 1 178 ? 8.160 10.088 -2.718 1.00 88.94 178 ARG A CA 1
ATOM 1327 C C . ARG A 1 178 ? 7.592 9.413 -3.970 1.00 88.94 178 ARG A C 1
ATOM 1329 O O . ARG A 1 178 ? 6.629 9.922 -4.534 1.00 88.94 178 ARG A O 1
ATOM 1336 N N . GLU A 1 179 ? 8.097 8.244 -4.361 1.00 94.38 179 GLU A N 1
ATOM 1337 C CA . GLU A 1 179 ? 7.637 7.579 -5.591 1.00 94.38 179 GLU A CA 1
ATOM 1338 C C . GLU A 1 179 ? 6.212 7.020 -5.500 1.00 94.38 179 GLU A C 1
ATOM 1340 O O . GLU A 1 179 ? 5.784 6.434 -4.501 1.00 94.38 179 GLU A O 1
ATOM 1345 N N . SER A 1 180 ? 5.475 7.225 -6.584 1.00 95.44 180 SER A N 1
ATOM 1346 C CA . SER A 1 180 ? 4.093 6.821 -6.755 1.00 95.44 180 SER A CA 1
ATOM 1347 C C . SER A 1 180 ? 3.898 5.958 -7.989 1.00 95.44 180 SER A C 1
ATOM 1349 O O . SER A 1 180 ? 4.696 6.005 -8.922 1.00 95.44 180 SER A O 1
ATOM 1351 N N . ILE A 1 181 ? 2.817 5.182 -7.992 1.00 97.88 181 ILE A N 1
ATOM 1352 C CA . ILE A 1 181 ? 2.407 4.341 -9.114 1.00 97.88 181 ILE A CA 1
ATOM 1353 C C . ILE A 1 181 ? 1.032 4.810 -9.584 1.00 97.88 181 ILE A C 1
ATOM 1355 O O . ILE A 1 181 ? 0.091 4.906 -8.799 1.00 97.88 181 ILE A O 1
ATOM 1359 N N . THR A 1 182 ? 0.893 5.058 -10.881 1.00 97.25 182 THR A N 1
ATOM 1360 C CA . THR A 1 182 ? -0.399 5.294 -11.531 1.00 97.25 182 THR A CA 1
ATOM 1361 C C . THR A 1 182 ? -0.613 4.245 -12.609 1.00 97.25 182 THR A C 1
ATOM 1363 O O . THR A 1 182 ? 0.264 4.017 -13.439 1.00 97.25 182 THR A O 1
ATOM 1366 N N . PHE A 1 183 ? -1.784 3.616 -12.622 1.00 97.62 183 PHE A N 1
ATOM 1367 C CA . PHE A 1 183 ? -2.177 2.684 -13.676 1.00 97.62 183 PHE A CA 1
ATOM 1368 C C . PHE A 1 183 ? -3.102 3.358 -14.693 1.00 97.62 183 PHE A C 1
ATOM 1370 O O . PHE A 1 183 ? -3.809 4.314 -14.375 1.00 97.62 183 PHE A O 1
ATOM 1377 N N . ALA A 1 184 ? -3.128 2.838 -15.921 1.00 96.19 184 ALA A N 1
ATOM 1378 C CA . ALA A 1 184 ? -3.981 3.350 -16.995 1.00 96.19 184 ALA A CA 1
ATOM 1379 C C . ALA A 1 184 ? -5.485 3.307 -16.656 1.00 96.19 184 ALA A C 1
ATOM 1381 O O . ALA A 1 184 ? -6.254 4.138 -17.140 1.00 96.19 184 ALA A O 1
ATOM 1382 N N . LYS A 1 185 ? -5.910 2.340 -15.838 1.00 94.56 185 LYS A N 1
ATOM 1383 C CA . LYS A 1 185 ? -7.250 2.256 -15.255 1.00 94.56 185 LYS A CA 1
ATOM 1384 C C . LYS A 1 185 ? -7.171 2.545 -13.758 1.00 94.56 185 LYS A C 1
ATOM 1386 O O . LYS A 1 185 ? -6.295 2.026 -13.072 1.00 94.56 185 LYS A O 1
ATOM 1391 N N . SER A 1 186 ? -8.133 3.317 -13.254 1.00 90.69 186 SER A N 1
ATOM 1392 C CA . SER A 1 186 ? -8.322 3.494 -11.810 1.00 90.69 186 SER A CA 1
ATOM 1393 C C . SER A 1 186 ? -8.601 2.148 -11.134 1.00 90.69 186 SER A C 1
ATOM 1395 O O . SER A 1 186 ? -9.282 1.298 -11.712 1.00 90.69 186 SER A O 1
ATOM 1397 N N . LEU A 1 187 ? -8.127 1.986 -9.895 1.00 91.88 187 LEU A N 1
ATOM 1398 C CA . LEU A 1 187 ? -8.469 0.838 -9.048 1.00 91.88 187 LEU A CA 1
ATOM 1399 C C . LEU A 1 187 ? -9.973 0.790 -8.748 1.00 91.88 187 LEU A C 1
ATOM 1401 O O . LEU A 1 187 ? -10.530 -0.295 -8.594 1.00 91.88 187 LEU A O 1
ATOM 1405 N N . PHE A 1 188 ? -10.627 1.956 -8.706 1.00 92.69 188 PHE A N 1
ATOM 1406 C CA . PHE A 1 188 ? -12.050 2.102 -8.404 1.00 92.69 188 PHE A CA 1
ATOM 1407 C C . PHE A 1 188 ? -12.711 3.102 -9.371 1.00 92.69 188 PHE A C 1
ATOM 1409 O O . PHE A 1 188 ? -12.974 4.247 -9.002 1.00 92.69 188 PHE A O 1
ATOM 1416 N N . PRO A 1 1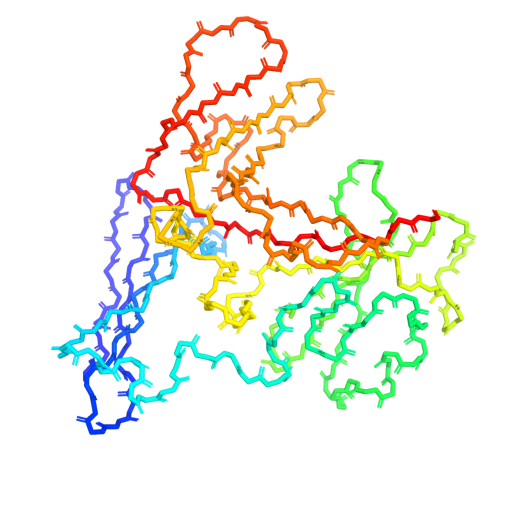89 ? -12.958 2.710 -10.633 1.00 84.00 189 PRO A N 1
ATOM 1417 C CA . PRO A 1 189 ? -13.403 3.634 -11.681 1.00 84.00 189 PRO A CA 1
ATOM 1418 C C . PRO A 1 189 ? -14.798 4.226 -11.436 1.00 84.00 189 PRO A C 1
ATOM 1420 O O . PRO A 1 189 ? -15.074 5.334 -11.882 1.00 84.00 189 PRO A O 1
ATOM 1423 N N . GLU A 1 190 ? -15.658 3.515 -10.704 1.00 81.88 190 GLU A N 1
ATOM 1424 C CA . GLU A 1 190 ? -17.054 3.909 -10.467 1.00 81.88 190 GLU A CA 1
ATOM 1425 C C . GLU A 1 190 ? -17.239 4.834 -9.254 1.00 81.88 190 GLU A C 1
ATOM 1427 O O . GLU A 1 190 ? -18.360 5.248 -8.959 1.00 81.88 190 GLU A O 1
ATOM 1432 N N . THR A 1 191 ? -16.174 5.139 -8.502 1.00 79.19 191 THR A N 1
ATOM 1433 C CA . THR A 1 191 ? -16.300 5.930 -7.271 1.00 79.19 191 THR A CA 1
ATOM 1434 C C . THR A 1 191 ? -15.939 7.388 -7.499 1.00 79.19 191 THR A C 1
ATOM 1436 O O . THR A 1 191 ? -14.845 7.724 -7.944 1.00 79.19 191 THR A O 1
ATOM 1439 N N . THR A 1 192 ? -16.866 8.265 -7.126 1.00 75.88 192 THR A N 1
ATOM 1440 C CA . THR A 1 192 ? -16.658 9.710 -7.030 1.00 75.88 192 THR A CA 1
ATOM 1441 C C . THR A 1 192 ? -16.580 10.110 -5.559 1.00 75.88 192 THR A C 1
ATOM 1443 O O . THR A 1 192 ? -17.392 9.635 -4.769 1.00 75.88 192 THR A O 1
ATOM 1446 N N . GLY A 1 193 ? -15.667 11.012 -5.193 1.00 78.56 193 GLY A N 1
ATOM 1447 C CA . GLY A 1 193 ? -15.563 11.532 -3.818 1.00 78.56 193 GLY A CA 1
ATOM 1448 C C . GLY A 1 193 ? -14.456 10.905 -2.969 1.00 78.56 193 GLY A C 1
ATOM 1449 O O . GLY A 1 193 ? -14.307 11.264 -1.806 1.00 78.56 193 GLY A O 1
ATOM 1450 N N . SER A 1 194 ? -13.646 10.023 -3.548 1.00 87.06 194 SER A N 1
ATOM 1451 C CA . SER A 1 194 ? -12.370 9.613 -2.974 1.00 87.06 194 SER A CA 1
ATOM 1452 C C . SER A 1 194 ? -11.275 9.625 -4.034 1.00 87.06 194 SER A C 1
ATOM 1454 O O . SER A 1 194 ? -11.542 9.605 -5.240 1.00 87.06 194 SER A O 1
ATOM 1456 N N . SER A 1 195 ? -10.032 9.693 -3.579 1.00 91.25 195 SER A N 1
ATOM 1457 C CA . SER A 1 195 ? -8.839 9.543 -4.398 1.00 91.25 195 SER A CA 1
ATOM 1458 C C . SER A 1 195 ? -7.969 8.421 -3.842 1.00 91.25 195 SER A C 1
ATOM 1460 O O . SER A 1 195 ? -8.010 8.105 -2.651 1.00 91.25 195 SER A O 1
ATOM 1462 N N . VAL A 1 196 ? -7.214 7.780 -4.733 1.00 93.81 196 VAL A N 1
ATOM 1463 C CA . VAL A 1 196 ? -6.299 6.697 -4.376 1.00 93.81 196 VAL A CA 1
ATOM 1464 C C . VAL A 1 196 ? -4.899 7.077 -4.796 1.00 93.81 196 VAL A C 1
ATOM 1466 O O . VAL A 1 196 ? -4.671 7.426 -5.954 1.00 93.81 196 VAL A O 1
ATOM 1469 N N . TRP A 1 197 ? -3.965 6.953 -3.864 1.00 93.62 197 TRP A N 1
ATOM 1470 C CA . TRP A 1 197 ? -2.547 7.114 -4.126 1.00 93.62 197 TRP A CA 1
ATOM 1471 C C . TRP A 1 197 ? -1.812 5.815 -3.807 1.00 93.62 197 TRP A C 1
ATOM 1473 O O . TRP A 1 197 ? -1.974 5.235 -2.736 1.00 93.62 197 TRP A O 1
ATOM 1483 N N . LEU A 1 198 ? -1.030 5.327 -4.769 1.00 96.44 198 LEU A N 1
ATOM 1484 C CA . LEU A 1 198 ? -0.235 4.114 -4.617 1.00 96.44 198 LEU A CA 1
ATOM 1485 C C . LEU A 1 198 ? 1.226 4.493 -4.453 1.00 96.44 198 LEU A C 1
ATOM 1487 O O . LEU A 1 198 ? 1.779 5.210 -5.288 1.00 96.44 198 LEU A O 1
ATOM 1491 N N . ARG A 1 199 ? 1.846 3.977 -3.397 1.00 94.38 199 ARG A N 1
ATOM 1492 C CA . ARG A 1 199 ? 3.277 4.104 -3.128 1.00 94.38 199 ARG A CA 1
ATOM 1493 C C . ARG A 1 199 ? 3.998 2.893 -3.697 1.00 94.38 199 ARG A C 1
ATOM 1495 O O . ARG A 1 199 ? 3.519 1.769 -3.537 1.00 94.38 199 ARG A O 1
ATOM 1502 N N . SER A 1 200 ? 5.146 3.099 -4.328 1.00 95.25 200 SER A N 1
ATOM 1503 C CA . SER A 1 200 ? 6.029 1.984 -4.673 1.00 95.25 200 SER A CA 1
ATOM 1504 C C . SER A 1 200 ? 6.822 1.508 -3.452 1.00 95.25 200 SER A C 1
ATOM 1506 O O . SER A 1 200 ? 6.927 2.211 -2.446 1.00 95.25 200 SER A O 1
ATOM 1508 N N . ASN A 1 201 ? 7.425 0.326 -3.559 1.00 90.31 201 ASN A N 1
ATOM 1509 C CA . ASN A 1 201 ? 8.418 -0.206 -2.621 1.00 90.31 201 ASN A CA 1
ATOM 1510 C C . ASN A 1 201 ? 9.806 0.431 -2.762 1.00 90.31 201 ASN A C 1
ATOM 1512 O O . ASN A 1 201 ? 10.811 -0.255 -2.605 1.00 90.31 201 ASN A O 1
ATOM 1516 N N . GLN A 1 202 ? 9.853 1.741 -3.025 1.00 83.00 202 GLN A N 1
ATOM 1517 C CA . GLN A 1 202 ? 11.068 2.545 -2.942 1.00 83.00 202 GLN A CA 1
ATOM 1518 C C . GLN A 1 202 ? 11.807 2.248 -1.626 1.00 83.00 202 GLN A C 1
ATOM 1520 O O . GLN A 1 202 ? 11.254 2.433 -0.540 1.00 83.00 202 GLN A O 1
ATOM 1525 N N . TRP A 1 203 ? 13.057 1.795 -1.727 1.00 66.50 203 TRP A N 1
ATOM 1526 C CA . TRP A 1 203 ? 13.845 1.326 -0.583 1.00 66.50 203 TRP A CA 1
ATOM 1527 C C . TRP A 1 203 ? 14.565 2.455 0.147 1.00 66.50 203 TRP A C 1
ATOM 1529 O O . TRP A 1 203 ? 14.728 2.423 1.365 1.00 66.50 203 TRP A O 1
ATOM 1539 N N . THR A 1 204 ? 15.005 3.472 -0.590 1.00 67.81 204 THR A N 1
ATOM 1540 C CA . THR A 1 204 ? 15.664 4.655 -0.030 1.00 67.81 204 THR A CA 1
ATOM 1541 C C . THR A 1 204 ? 15.275 5.893 -0.827 1.00 67.81 204 THR A C 1
ATOM 1543 O O . THR A 1 204 ? 14.704 5.796 -1.912 1.00 67.81 204 THR A O 1
ATOM 1546 N N . VAL A 1 205 ? 15.663 7.077 -0.351 1.00 70.00 205 VAL A N 1
ATOM 1547 C CA . VAL A 1 205 ? 15.492 8.343 -1.091 1.00 70.00 205 VAL A CA 1
ATOM 1548 C C . VAL A 1 205 ? 16.109 8.335 -2.501 1.00 70.00 205 VAL A C 1
ATOM 1550 O O . VAL A 1 205 ? 15.785 9.200 -3.306 1.00 70.00 205 VAL A O 1
ATOM 1553 N N . THR A 1 206 ? 16.982 7.371 -2.810 1.00 73.19 206 THR A N 1
ATOM 1554 C CA . THR A 1 206 ? 17.645 7.227 -4.116 1.00 73.19 206 THR A CA 1
ATOM 1555 C C . THR A 1 206 ? 17.390 5.892 -4.811 1.00 73.19 206 THR A C 1
ATOM 1557 O O . THR A 1 206 ? 17.854 5.712 -5.933 1.00 73.19 206 THR A O 1
ATOM 1560 N N . ASP A 1 207 ? 16.707 4.951 -4.160 1.00 82.81 207 ASP A N 1
ATOM 1561 C CA . ASP A 1 207 ? 16.533 3.588 -4.665 1.00 82.81 207 ASP A CA 1
ATOM 1562 C C . ASP A 1 207 ? 15.058 3.339 -4.969 1.00 82.81 207 ASP A C 1
ATOM 1564 O O . ASP A 1 207 ? 14.264 2.972 -4.098 1.00 82.81 207 ASP A O 1
ATOM 1568 N N . PHE A 1 208 ? 14.698 3.685 -6.201 1.00 91.00 208 PHE A N 1
ATOM 1569 C CA . PHE A 1 208 ? 13.338 3.695 -6.713 1.00 91.00 208 PHE A CA 1
ATOM 1570 C C . PHE A 1 208 ? 12.966 2.358 -7.353 1.00 91.00 208 PHE A C 1
ATOM 1572 O O . PHE A 1 208 ? 13.798 1.677 -7.946 1.00 91.00 208 PHE A O 1
ATOM 1579 N N . ALA A 1 209 ? 11.676 2.027 -7.325 1.00 93.62 209 ALA A N 1
ATOM 1580 C CA . ALA A 1 209 ? 11.148 0.888 -8.066 1.00 93.62 209 ALA A CA 1
ATOM 1581 C C . ALA A 1 209 ? 11.172 1.154 -9.585 1.00 93.62 209 ALA A C 1
ATOM 1583 O O . ALA A 1 209 ? 11.328 0.226 -10.389 1.00 93.62 209 ALA A O 1
ATOM 1584 N N . GLY A 1 210 ? 11.021 2.420 -9.990 1.00 94.81 210 GLY A N 1
ATOM 1585 C CA . GLY A 1 210 ? 11.135 2.883 -11.367 1.00 94.81 210 GLY A CA 1
ATOM 1586 C C . GLY A 1 210 ? 12.582 3.042 -11.840 1.00 94.81 210 GLY A C 1
ATOM 1587 O O . GLY A 1 210 ? 13.470 3.453 -11.102 1.00 94.81 210 GLY A O 1
ATOM 1588 N N . ILE A 1 211 ? 12.812 2.775 -13.126 1.00 94.81 211 ILE A N 1
ATOM 1589 C CA . ILE A 1 211 ? 14.086 3.036 -13.803 1.00 94.81 211 ILE A CA 1
ATOM 1590 C C . ILE A 1 211 ? 13.960 4.374 -14.527 1.00 94.81 211 ILE A C 1
ATOM 1592 O O . ILE A 1 211 ? 13.349 4.459 -15.601 1.00 94.81 211 ILE A O 1
ATOM 1596 N N . TYR A 1 212 ? 14.544 5.413 -13.939 1.00 93.19 212 TYR A N 1
ATOM 1597 C CA . TYR A 1 212 ? 14.446 6.780 -14.443 1.00 93.19 212 TYR A CA 1
ATOM 1598 C C . TYR A 1 212 ? 15.623 7.158 -15.343 1.00 93.19 212 TYR A C 1
ATOM 1600 O O . TYR A 1 212 ? 16.753 6.703 -15.132 1.00 93.19 212 TYR A O 1
ATOM 1608 N N . PRO A 1 213 ? 15.387 7.992 -16.370 1.00 88.00 213 PRO A N 1
ATOM 1609 C CA . PRO A 1 213 ? 16.475 8.625 -17.093 1.00 88.00 213 PRO A CA 1
ATOM 1610 C C . PRO A 1 213 ? 17.255 9.555 -16.156 1.00 88.00 213 PRO A C 1
ATOM 1612 O O . PRO A 1 213 ? 16.698 10.149 -15.238 1.00 88.00 213 PRO A O 1
ATOM 1615 N N . ASN A 1 214 ? 18.551 9.722 -16.415 1.00 85.56 214 ASN A N 1
ATOM 1616 C CA . ASN A 1 214 ? 19.337 10.728 -15.710 1.00 85.56 214 ASN A CA 1
ATOM 1617 C C . ASN A 1 214 ? 18.891 12.123 -16.181 1.00 85.56 214 ASN A C 1
ATOM 1619 O O . ASN A 1 214 ? 19.216 12.529 -17.299 1.00 85.56 214 ASN A O 1
ATOM 1623 N N . SER A 1 215 ? 18.106 12.814 -15.358 1.00 84.69 215 SER A N 1
ATOM 1624 C CA . SER A 1 215 ? 17.584 14.157 -15.612 1.00 84.69 215 SER A CA 1
ATOM 1625 C C . SER A 1 215 ? 17.743 15.029 -14.360 1.00 84.69 215 SER A C 1
ATOM 1627 O O . SER A 1 215 ? 17.841 14.530 -13.241 1.00 84.69 215 SER A O 1
ATOM 1629 N N . ILE A 1 216 ? 17.818 16.343 -14.576 1.00 83.25 216 ILE A N 1
ATOM 1630 C CA . ILE A 1 216 ? 17.895 17.363 -13.522 1.00 83.25 216 ILE A CA 1
ATOM 1631 C C . ILE A 1 216 ? 16.519 17.926 -13.142 1.00 83.25 216 ILE A C 1
ATOM 1633 O O . ILE A 1 216 ? 16.439 18.759 -12.242 1.00 83.25 216 ILE A O 1
ATOM 1637 N N . ASP A 1 217 ? 15.457 17.518 -13.842 1.00 89.12 217 ASP A N 1
ATOM 1638 C CA . ASP A 1 217 ? 14.104 18.009 -13.585 1.00 89.12 217 ASP A CA 1
ATOM 1639 C C . ASP A 1 217 ? 13.616 17.523 -12.216 1.00 89.12 217 ASP A C 1
ATOM 1641 O O . ASP A 1 217 ? 13.879 16.386 -11.821 1.00 89.12 217 ASP A O 1
ATOM 1645 N N . SER A 1 218 ? 12.899 18.373 -11.479 1.00 88.88 218 SER A N 1
ATOM 1646 C CA . SER A 1 218 ? 12.410 18.010 -10.145 1.00 88.88 218 SER A CA 1
ATOM 1647 C C . SER A 1 218 ? 11.341 16.922 -10.190 1.00 88.88 218 SER A C 1
ATOM 1649 O O . SER A 1 218 ? 11.337 16.053 -9.322 1.00 88.88 218 SER A O 1
ATOM 1651 N N . TYR A 1 219 ? 10.491 16.919 -11.217 1.00 93.56 219 TYR A N 1
ATOM 1652 C CA . TYR A 1 219 ? 9.519 15.861 -11.476 1.00 93.56 219 TYR A CA 1
ATOM 1653 C C . TYR A 1 219 ? 10.056 14.860 -12.502 1.00 93.56 219 TYR A C 1
ATOM 1655 O O . TYR A 1 219 ? 10.514 15.247 -13.577 1.00 93.56 219 TYR A O 1
ATOM 1663 N N . GLN A 1 220 ? 9.965 13.574 -12.173 1.00 94.75 220 GLN A N 1
ATOM 1664 C CA . GLN A 1 220 ? 10.427 12.473 -13.012 1.00 94.75 220 GLN A CA 1
ATOM 1665 C C . GLN A 1 220 ? 9.315 11.445 -13.179 1.00 94.75 220 GLN A C 1
ATOM 1667 O O . GLN A 1 220 ? 8.593 11.144 -12.230 1.00 94.75 220 GLN A O 1
ATOM 1672 N N . GLU A 1 221 ? 9.208 10.868 -14.374 1.00 96.06 221 GLU A N 1
ATOM 1673 C CA . GLU A 1 221 ? 8.266 9.792 -14.676 1.00 96.06 221 GLU A CA 1
ATOM 1674 C C . GLU A 1 221 ? 8.891 8.726 -15.580 1.00 96.06 221 GLU A C 1
ATOM 1676 O O . GLU A 1 221 ? 9.791 8.996 -16.381 1.00 96.06 221 GLU A O 1
ATOM 1681 N N . THR A 1 222 ? 8.425 7.486 -15.450 1.00 97.25 222 THR A N 1
ATOM 1682 C CA . THR A 1 222 ? 8.899 6.357 -16.252 1.00 97.25 222 THR A CA 1
ATOM 1683 C C . THR A 1 222 ? 7.842 5.261 -16.360 1.00 97.25 222 THR A C 1
ATOM 1685 O O . THR A 1 222 ? 7.020 5.062 -15.471 1.00 97.25 222 THR A O 1
ATOM 1688 N N . GLN A 1 223 ? 7.890 4.504 -17.455 1.00 97.25 223 GLN A N 1
ATOM 1689 C CA . GLN A 1 223 ? 7.150 3.242 -17.611 1.00 97.25 223 GLN A CA 1
ATOM 1690 C C . GLN A 1 223 ? 8.061 2.016 -17.456 1.00 97.25 223 GLN A C 1
ATOM 1692 O O . GLN A 1 223 ? 7.625 0.880 -17.635 1.00 97.25 223 GLN A O 1
ATOM 1697 N N . LYS A 1 224 ? 9.349 2.236 -17.170 1.00 97.12 224 LYS A N 1
ATOM 1698 C CA . LYS A 1 224 ? 10.325 1.179 -16.905 1.00 97.12 224 LYS A CA 1
ATOM 1699 C C . LYS A 1 224 ? 10.472 1.019 -15.402 1.00 97.12 224 LYS A C 1
ATOM 1701 O O . LYS A 1 224 ? 10.593 2.009 -14.693 1.00 97.12 224 LYS A O 1
ATOM 1706 N N . TYR A 1 225 ? 10.518 -0.212 -14.931 1.00 95.56 225 TYR A N 1
ATOM 1707 C CA . TYR A 1 225 ? 10.628 -0.533 -13.515 1.00 95.56 225 TYR A CA 1
ATOM 1708 C C . TYR A 1 225 ? 11.465 -1.798 -13.337 1.00 95.56 225 TYR A C 1
ATOM 1710 O O . TYR A 1 225 ? 11.626 -2.583 -14.276 1.00 95.56 225 TYR A O 1
ATOM 1718 N N . HIS A 1 226 ? 12.033 -1.969 -12.150 1.00 92.25 226 HIS A N 1
ATOM 1719 C CA . HIS A 1 226 ? 12.780 -3.167 -11.791 1.00 92.25 226 HIS A CA 1
ATOM 1720 C C . HIS A 1 226 ? 11.848 -4.377 -11.625 1.00 92.25 226 HIS A C 1
ATOM 1722 O O . HIS A 1 226 ? 10.678 -4.230 -11.283 1.00 92.25 226 HIS A O 1
ATOM 1728 N N . ASP A 1 227 ? 12.360 -5.597 -11.811 1.00 88.88 227 ASP A N 1
ATOM 1729 C CA . ASP A 1 227 ? 11.543 -6.823 -11.714 1.00 88.88 227 ASP A CA 1
ATOM 1730 C C . ASP A 1 227 ? 10.901 -7.040 -10.330 1.00 88.88 227 ASP A C 1
ATOM 1732 O O . ASP A 1 227 ? 9.896 -7.749 -10.224 1.00 88.88 227 ASP A O 1
ATOM 1736 N N . HIS A 1 228 ? 11.479 -6.430 -9.290 1.00 85.88 228 HIS A N 1
ATOM 1737 C CA . HIS A 1 228 ? 10.991 -6.449 -7.910 1.00 85.88 228 HIS A CA 1
ATOM 1738 C C . HIS A 1 228 ? 10.054 -5.275 -7.576 1.00 85.88 228 HIS A C 1
ATOM 1740 O O . HIS A 1 228 ? 9.619 -5.164 -6.431 1.00 85.88 228 HIS A O 1
ATOM 1746 N N . ALA A 1 229 ? 9.766 -4.379 -8.527 1.00 93.06 229 ALA A N 1
ATOM 1747 C CA . ALA A 1 229 ? 8.892 -3.235 -8.299 1.00 93.06 229 ALA A CA 1
ATOM 1748 C C . ALA A 1 229 ? 7.505 -3.705 -7.850 1.00 93.06 229 ALA A C 1
ATOM 1750 O O . ALA A 1 229 ? 6.851 -4.493 -8.542 1.00 93.06 229 ALA A O 1
ATOM 1751 N N . ALA A 1 230 ? 7.049 -3.199 -6.708 1.00 95.38 230 ALA A N 1
ATOM 1752 C CA . ALA A 1 230 ? 5.792 -3.581 -6.079 1.00 95.38 230 ALA A CA 1
ATOM 1753 C C . ALA A 1 230 ? 5.071 -2.372 -5.480 1.00 95.38 230 ALA A C 1
ATOM 1755 O O . ALA A 1 230 ? 5.656 -1.308 -5.274 1.00 95.38 230 ALA A O 1
ATOM 1756 N N . ILE A 1 231 ? 3.789 -2.555 -5.177 1.00 96.69 231 ILE A N 1
ATOM 1757 C CA . ILE A 1 231 ? 3.000 -1.598 -4.399 1.00 96.69 231 ILE A CA 1
ATOM 1758 C C . ILE A 1 231 ? 3.404 -1.749 -2.930 1.00 96.69 231 ILE A C 1
ATOM 1760 O O . ILE A 1 231 ? 3.205 -2.813 -2.358 1.00 96.69 231 ILE A O 1
ATOM 1764 N N . ALA A 1 232 ? 3.949 -0.713 -2.299 1.00 94.38 232 ALA A N 1
ATOM 1765 C CA . ALA A 1 232 ? 4.243 -0.737 -0.864 1.00 94.38 232 ALA A CA 1
ATOM 1766 C C . ALA A 1 232 ? 3.010 -0.435 -0.023 1.00 94.38 232 ALA A C 1
ATOM 1768 O O . ALA A 1 232 ? 2.778 -1.080 0.994 1.00 94.38 232 ALA A O 1
ATOM 1769 N N . SER A 1 233 ? 2.225 0.554 -0.442 1.00 95.19 233 SER A N 1
ATOM 1770 C CA . SER A 1 233 ? 1.018 0.940 0.273 1.00 95.19 233 SER A CA 1
ATOM 1771 C C . SER A 1 233 ? -0.015 1.588 -0.632 1.00 95.19 233 SER A C 1
ATOM 1773 O O . SER A 1 233 ? 0.298 2.131 -1.698 1.00 95.19 233 SER A O 1
ATOM 1775 N N . ILE A 1 234 ? -1.267 1.497 -0.192 1.00 97.25 234 ILE A N 1
ATOM 1776 C CA . ILE A 1 234 ? -2.439 2.078 -0.844 1.00 97.25 234 ILE A CA 1
ATOM 1777 C C . ILE A 1 234 ? -3.055 3.087 0.114 1.00 97.25 234 ILE A C 1
ATOM 1779 O O . ILE A 1 234 ? -3.347 2.762 1.261 1.00 97.25 234 ILE A O 1
ATOM 1783 N N . TRP A 1 235 ? -3.217 4.315 -0.360 1.00 95.75 235 TRP A N 1
ATOM 1784 C CA . TRP A 1 235 ? -3.726 5.435 0.417 1.00 95.75 235 TRP A CA 1
ATOM 1785 C C . TRP A 1 235 ? -5.073 5.811 -0.172 1.00 95.75 235 TRP A C 1
ATOM 1787 O O . TRP A 1 235 ? -5.153 6.193 -1.339 1.00 95.75 235 TRP A O 1
ATOM 1797 N N . ILE A 1 236 ? -6.128 5.668 0.618 1.00 95.62 236 ILE A N 1
ATOM 1798 C CA . ILE A 1 236 ? -7.490 6.036 0.248 1.00 95.62 236 ILE A CA 1
ATOM 1799 C C . ILE A 1 236 ? -7.817 7.325 0.979 1.00 95.62 236 ILE A C 1
ATOM 1801 O O . ILE A 1 236 ? -7.765 7.366 2.205 1.00 95.62 236 ILE A O 1
ATOM 1805 N N . MET A 1 237 ? -8.150 8.368 0.231 1.00 92.62 237 MET A N 1
ATOM 1806 C CA . MET A 1 237 ? -8.366 9.710 0.759 1.00 92.62 237 MET A CA 1
ATOM 1807 C C . MET A 1 237 ? -9.766 10.175 0.385 1.00 92.62 237 MET A C 1
ATOM 1809 O O . MET A 1 237 ? -10.178 10.041 -0.769 1.00 92.62 237 MET A O 1
ATOM 1813 N N . GLY A 1 238 ? -10.509 10.707 1.349 1.00 85.38 238 GLY A N 1
ATOM 1814 C CA . GLY A 1 238 ? -11.759 11.406 1.076 1.00 85.38 238 GLY A CA 1
ATOM 1815 C C . GLY A 1 238 ? -11.474 12.698 0.324 1.00 85.38 238 GLY A C 1
ATOM 1816 O O . GLY A 1 238 ? -10.525 13.408 0.647 1.00 85.38 238 GLY A O 1
ATOM 1817 N N . ASN A 1 239 ? -12.285 13.006 -0.684 1.00 70.81 239 ASN A N 1
ATOM 1818 C CA . ASN A 1 239 ? -12.303 14.355 -1.229 1.00 70.81 239 ASN A CA 1
ATOM 1819 C C . ASN A 1 239 ? -13.230 15.192 -0.329 1.00 70.81 239 ASN A C 1
ATOM 1821 O O . ASN A 1 239 ? -14.392 14.798 -0.183 1.00 70.81 239 ASN A O 1
ATOM 1825 N N . PRO A 1 240 ? -12.736 16.279 0.288 1.00 51.88 240 PRO A N 1
ATOM 1826 C CA . PRO A 1 240 ? -13.558 17.164 1.111 1.00 51.88 240 PRO A CA 1
ATOM 1827 C C . PRO A 1 240 ? -14.692 17.831 0.317 1.00 51.88 240 PRO A C 1
ATOM 1829 O O . PRO A 1 240 ? -14.546 18.019 -0.917 1.00 51.88 240 PRO A O 1
#

Secondary structure (DSSP, 8-state):
-PPPPEEETTTTEEEEEEEPSSSS-EEEEEEEEE-SS-EEEEEEEEEESSTTHHHHTTTTSPPGGGBEETTEETTEETT-BHHHHHHHS-TT-EEEEE---TT---EEEEEETTEEEEEEEE-GGGPSP-TT-BEEEEEE--TT-B-TTS--TT-BHHHHHHHH--EEEEEETTTTT--EEEESS-SSTT--SEEEEEEE---BTTB-SB-------SEEEES-B-TT-BEEEEEEEE--

Sequence (240 aa):
MAGYPTFDPVTSTISNSYKFIGAGTCFESTQHYWDGYFLQLVSSSLEDGIEGGCAELGVRSPAEDQLITATGVGMAKLGMTLGELKQLLPEDSSLSPTELGVDMPAAIEVSFYGAAQFDVAFSYEDEPITDQSKIEMIVVSNPMYRTAEGVGPGTLVKEAIAQYGAATLSYNMENESRESITFAKSLFPETTGSSVWLRSNQWTVTDFAGIYPNSIDSYQETQKYHDHAAIASIWIMGNP